Protein 7CC7 (pdb70)

GO terms:
  GO:0005741 mitochondrial outer membrane (C, IDA)
  GO:0005741 mitochondrial outer membrane (C, EXP)
  GO:0006874 intracellular calcium ion homeostasis (P, IMP)
  GO:0005515 protein binding (F, IPI)
  GO:0005739 mitochondrion (C, HTP)
  GO:0045171 intercellular bridge (C, IDA)
  GO:0005739 mitochondrion (C, IDA)
  GO:0097431 mitotic spindle pole (C, IDA)
  GO:0008017 microtubule binding (F, IDA)
  GO:0044232 organelle membrane contact site (C, IDA)
  GO:0005876 spindle microtubule (C, IDA)
  GO:0005634 nucleus (C, EXP)
  GO:0005737 cytoplasm (C, EXP)

Foldseek 3Di:
DVLLVQLVVLLPDDLVSLQVSLVSLVVCCVPCLQPLSSLLSNLSSLLSQLQVDDPVVSSLVSLVVSLVSLVSSVVNDPLDLSSLLSNLSSLVSNLCPLLSVLVSLVSNVVSLVSSCVNPVLQLSSLLSQLVSLVVLQPDDPVSQVVSVVNDVGDDRHLVSSLVSLVSSCVSPNLNDLLSLLSNLVSCVVVVNNVSSVVSLVVSVVHDDDGPVSVVCVVVSVVSVVVD

InterPro domains:
  IPR011990 Tetratricopeptide-like helical domain superfamily [G3DSA:1.25.40.10] (239-452)
  IPR011990 Tetratricopeptide-like helical domain superfamily [SSF48452] (306-440)

B-factor: mean 24.52, std 10.08, range [12.22, 73.13]

Solvent-accessible surface area: 11902 Å² total; per-residue (Å²): 92,102,25,9,110,88,2,24,107,34,42,170,34,103,87,118,7,49,90,82,4,16,88,35,2,56,104,38,83,175,103,66,19,90,99,48,43,0,2,24,35,0,0,19,6,22,4,12,10,4,61,36,8,139,98,116,75,70,45,125,48,34,0,78,54,0,32,101,18,1,82,35,0,30,136,82,30,75,126,18,12,42,0,4,7,22,18,0,21,0,0,24,29,43,22,165,97,47,94,179,105,12,86,13,19,108,22,15,64,97,26,0,56,64,3,30,76,57,55,76,110,32,21,63,1,13,17,8,22,0,59,24,6,20,103,11,32,100,37,54,188,115,47,65,124,36,0,62,90,65,48,104,96,41,91,17,62,23,72,67,0,4,87,10,3,49,99,4,19,142,73,89,107,24,52,17,10,1,5,22,0,20,1,0,30,0,28,95,65,65,62,93,63,82,75,0,106,146,29,29,117,28,0,88,110,35,100,62,127,55,71,45,6,113,71,10,50,163,42,0,93,106,4,80,130,72,32

CATH classification: 1.25.40.10

Secondary structure (DSSP, 8-state):
-HHHHHHHHHHTS-HHHHHHHHHHHHHTHHHHTT-HHHHHHHHHHHHHHHHH--SHHHHHHHHHHHHHHHHHHHHT-S--HHHHHHHHHHHHHHH--HHHHHHHHHHHHHHHHHHHHH-TT-HHHHHHHHHHHHHHHT--HHHHHHHHHH-------HHHHHHHHHHHHHHSTT--HHHHHHHHHHHHHTT-HHHHHHHHHHHHTSPP-SHHHHHTHHHHHHHHHH-

Organism: Homo sapiens (NCBI:txid9606)

Structure (mmCIF, N/CA/C/O backbone):
data_7CC7
#
_entry.id   7CC7
#
_cell.length_a   80.025
_cell.length_b   80.025
_cell.length_c   202.893
_cell.angle_alpha   90.000
_cell.angle_beta   90.000
_cell.angle_gamma   120.000
#
_symmetry.space_group_name_H-M   'P 61 2 2'
#
loop_
_entity.id
_entity.type
_entity.pdbx_description
1 polymer 'Regulator of microtubule dynamics protein 3'
2 non-polymer 'PARA-TOLUENE SULFONATE'
3 non-polymer GLYCEROL
4 water water
#
loop_
_atom_site.group_PDB
_atom_site.id
_atom_site.type_symbol
_atom_site.label_atom_id
_atom_site.label_alt_id
_atom_site.label_comp_id
_atom_site.label_asym_id
_atom_site.label_entity_id
_atom_site.label_seq_id
_atom_site.pdbx_PDB_ins_code
_atom_site.Cartn_x
_atom_site.Cartn_y
_atom_site.Cartn_z
_atom_site.occupancy
_atom_site.B_iso_or_equiv
_atom_site.auth_seq_id
_atom_site.auth_comp_id
_atom_site.auth_asym_id
_atom_site.auth_atom_id
_atom_site.pdbx_PDB_model_num
ATOM 1 N N . LEU A 1 4 ? 15.304 46.670 9.198 1.00 35.01 239 LEU A N 1
ATOM 2 C CA . LEU A 1 4 ? 14.328 46.627 10.360 1.00 30.73 239 LEU A CA 1
ATOM 3 C C . LEU A 1 4 ? 14.897 45.800 11.506 1.00 27.01 239 LEU A C 1
ATOM 4 O O . LEU A 1 4 ? 15.488 44.733 11.309 1.00 26.79 239 LEU A O 1
ATOM 9 N N . PRO A 1 5 ? 14.665 46.165 12.784 1.00 26.82 240 PRO A N 1
ATOM 10 C CA . PRO A 1 5 ? 15.066 45.335 13.910 1.00 26.96 240 PRO A CA 1
ATOM 11 C C . PRO A 1 5 ? 14.568 43.895 13.840 1.00 21.44 240 PRO A C 1
ATOM 12 O O . PRO A 1 5 ? 15.292 42.974 14.173 1.00 22.53 240 PRO A O 1
ATOM 16 N N . LEU A 1 6 ? 13.302 43.713 13.484 1.00 21.20 241 LEU A N 1
ATOM 17 C CA . LEU A 1 6 ? 12.734 42.365 13.302 1.00 18.09 241 LEU A CA 1
ATOM 18 C C . LEU A 1 6 ? 13.623 41.551 12.342 1.00 18.41 241 LEU A C 1
ATOM 19 O O . LEU A 1 6 ? 13.858 40.386 12.582 1.00 18.66 241 LEU A O 1
ATOM 24 N N . LEU A 1 7 ? 13.975 42.149 11.241 1.00 18.29 242 LEU A N 1
ATOM 25 C CA . LEU A 1 7 ? 14.675 41.373 10.204 1.00 19.00 242 LEU A CA 1
ATOM 26 C C . LEU A 1 7 ? 16.111 41.109 10.651 1.00 19.43 242 LEU A C 1
ATOM 27 O O . LEU A 1 7 ? 16.609 40.018 10.375 1.00 19.04 242 LEU A O 1
ATOM 32 N N . GLN A 1 8 ? 16.722 41.990 11.412 1.00 18.83 243 GLN A N 1
ATOM 33 C CA A GLN A 1 8 ? 18.046 41.733 12.027 0.50 21.46 243 GLN A CA 1
ATOM 34 C CA B GLN A 1 8 ? 18.058 41.696 11.991 0.50 21.53 243 GLN A CA 1
ATOM 35 C C . GLN A 1 8 ? 17.944 40.544 12.986 1.00 20.15 243 GLN A C 1
ATOM 36 O O . GLN A 1 8 ? 18.812 39.682 13.023 1.00 20.61 243 GLN A O 1
ATOM 47 N N . GLN A 1 9 ? 16.886 40.507 13.817 1.00 17.69 244 GLN A N 1
ATOM 48 C CA . GLN A 1 9 ? 16.708 39.427 14.781 1.00 18.61 244 GLN A CA 1
ATOM 49 C C . GLN A 1 9 ? 16.541 38.109 14.030 1.00 17.14 244 GLN A C 1
ATOM 50 O O . GLN A 1 9 ? 17.135 37.098 14.408 1.00 18.24 244 GLN A O 1
ATOM 56 N N . ALA A 1 10 ? 15.715 38.086 12.979 1.00 17.22 245 ALA A N 1
ATOM 57 C CA . ALA A 1 10 ? 15.524 36.901 12.118 1.00 17.52 245 ALA A CA 1
ATOM 58 C C . ALA A 1 10 ? 16.859 36.460 11.498 1.00 19.02 245 ALA A C 1
ATOM 59 O O . ALA A 1 10 ? 17.080 35.247 11.431 1.00 17.61 245 ALA A O 1
ATOM 61 N N . ASP A 1 11 ? 17.684 37.393 11.098 1.00 18.44 246 ASP A N 1
ATOM 62 C CA . ASP A 1 11 ? 19.009 37.055 10.485 1.00 18.94 246 ASP A CA 1
ATOM 63 C C . ASP A 1 11 ? 19.865 36.361 11.533 1.00 18.95 246 ASP A C 1
ATOM 64 O O . ASP A 1 11 ? 20.486 35.313 11.203 1.00 20.73 246 ASP A O 1
ATOM 69 N N . GLU A 1 12 ? 19.902 36.905 12.736 1.00 18.69 247 GLU A N 1
ATOM 70 C CA . GLU A 1 12 ? 20.683 36.332 13.847 1.00 19.80 247 GLU A CA 1
ATOM 71 C C . GLU A 1 12 ? 20.195 34.923 14.134 1.00 22.12 247 GLU A C 1
ATOM 72 O O . GLU A 1 12 ? 20.995 33.998 14.364 1.00 23.82 247 GLU A O 1
ATOM 78 N N . LEU A 1 13 ? 18.881 34.714 14.203 1.00 19.51 248 LEU A N 1
ATOM 79 C CA . LEU A 1 13 ? 18.343 33.402 14.529 1.00 19.68 248 LEU A CA 1
ATOM 80 C C . LEU A 1 13 ? 18.614 32.409 13.396 1.00 20.02 248 LEU A C 1
ATOM 81 O O . LEU A 1 13 ? 18.828 31.198 13.665 1.00 22.37 248 LEU A O 1
ATOM 86 N N . HIS A 1 14 ? 18.546 32.841 12.131 1.00 19.24 249 HIS A N 1
ATOM 87 C CA . HIS A 1 14 ? 18.873 31.936 11.009 1.00 20.67 249 HIS A CA 1
ATOM 88 C C . HIS A 1 14 ? 20.324 31.430 11.085 1.00 21.18 249 HIS A C 1
ATOM 89 O O . HIS A 1 14 ? 20.508 30.265 10.768 1.00 22.51 249 HIS A O 1
ATOM 96 N N . ARG A 1 15 ? 21.201 32.251 11.617 1.00 22.01 250 ARG A N 1
ATOM 97 C CA . ARG A 1 15 ? 22.649 31.916 11.752 1.00 24.16 250 ARG A CA 1
ATOM 98 C C . ARG A 1 15 ? 22.905 31.140 13.030 1.00 28.39 250 ARG A C 1
ATOM 99 O O . ARG A 1 15 ? 24.064 30.724 13.197 1.00 37.21 250 ARG A O 1
ATOM 107 N N . GLY A 1 16 ? 21.900 30.859 13.848 1.00 28.24 251 GLY A N 1
ATOM 108 C CA . GLY A 1 16 ? 22.068 30.164 15.141 1.00 29.96 251 GLY A CA 1
ATOM 109 C C . GLY A 1 16 ? 22.040 28.650 14.997 1.00 28.18 251 GLY A C 1
ATOM 110 O O . GLY A 1 16 ? 22.075 28.114 13.872 1.00 26.99 251 GLY A O 1
ATOM 111 N N . ASP A 1 17 ? 21.822 27.977 16.123 1.00 26.85 252 ASP A N 1
ATOM 112 C CA . ASP A 1 17 ? 21.578 26.530 16.204 1.00 27.27 252 ASP A CA 1
ATOM 113 C C . ASP A 1 17 ? 20.150 26.186 15.823 1.00 29.91 252 ASP A C 1
ATOM 114 O O . ASP A 1 17 ? 19.385 27.121 15.445 1.00 24.24 252 ASP A O 1
ATOM 119 N N . GLU A 1 18 ? 19.791 24.915 15.886 1.00 26.73 253 GLU A N 1
ATOM 120 C CA . GLU A 1 18 ? 18.471 24.397 15.520 1.00 25.35 253 GLU A CA 1
ATOM 121 C C . GLU A 1 18 ? 17.409 25.180 16.305 1.00 26.79 253 GLU A C 1
ATOM 122 O O . GLU A 1 18 ? 16.414 25.584 15.720 1.00 22.61 253 GLU A O 1
ATOM 128 N N . GLN A 1 19 ? 17.582 25.324 17.605 1.00 25.73 254 GLN A N 1
ATOM 129 C CA . GLN A 1 19 ? 16.561 26.029 18.438 1.00 25.19 254 GLN A CA 1
ATOM 130 C C . GLN A 1 19 ? 16.395 27.461 17.899 1.00 23.65 254 GLN A C 1
ATOM 131 O O . GLN 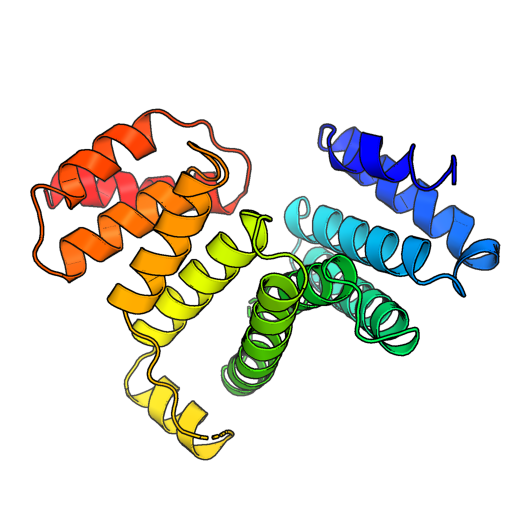A 1 19 ? 15.199 27.918 17.746 1.00 23.01 254 GLN A O 1
ATOM 137 N N . GLY A 1 20 ? 17.490 28.149 17.610 1.00 22.79 255 GLY A N 1
ATOM 138 C CA . GLY A 1 20 ? 17.451 29.509 17.081 1.00 21.96 255 GLY A CA 1
ATOM 139 C C . GLY A 1 20 ? 16.707 29.540 15.754 1.00 21.14 255 GLY A C 1
ATOM 140 O O . GLY A 1 20 ? 15.854 30.435 15.533 1.00 19.43 255 GLY A O 1
ATOM 141 N N . LYS A 1 21 ? 16.987 28.623 14.835 1.00 21.24 256 LYS A N 1
ATOM 142 C CA . LYS A 1 21 ? 16.312 28.616 13.522 1.00 19.27 256 LYS A CA 1
ATOM 143 C C . LYS A 1 21 ? 14.807 28.411 13.710 1.00 18.88 256 LYS A C 1
ATOM 144 O O . LYS A 1 21 ? 14.008 29.071 13.000 1.00 17.47 256 LYS A O 1
ATOM 150 N N . ARG A 1 22 ? 14.357 27.565 14.635 1.00 19.19 257 ARG A N 1
ATOM 151 C CA . ARG A 1 22 ? 12.929 27.319 14.895 1.00 19.92 257 ARG A CA 1
ATOM 152 C C . ARG A 1 22 ? 12.319 28.617 15.459 1.00 17.38 257 ARG A C 1
ATOM 153 O O . ARG A 1 22 ? 11.188 28.929 15.047 1.00 18.18 257 ARG A O 1
ATOM 161 N N . GLU A 1 23 ? 13.039 29.282 16.330 1.00 18.50 258 GLU A N 1
ATOM 162 C CA . GLU A 1 23 ? 12.535 30.559 16.926 1.00 17.98 258 GLU A CA 1
ATOM 163 C C . GLU A 1 23 ? 12.400 31.578 15.805 1.00 17.63 258 GLU A C 1
ATOM 164 O O . GLU A 1 23 ? 11.428 32.377 15.797 1.00 17.03 258 GLU A O 1
ATOM 170 N N . GLY A 1 24 ? 13.383 31.669 14.907 1.00 17.12 259 GLY A N 1
ATOM 171 C CA . GLY A 1 24 ? 13.317 32.671 13.839 1.00 15.83 259 GLY A CA 1
ATOM 172 C C . GLY A 1 24 ? 12.138 32.420 12.978 1.00 14.79 259 GLY A C 1
ATOM 173 O O . GLY A 1 24 ? 11.435 33.385 12.509 1.00 14.45 259 GLY A O 1
ATOM 174 N N . PHE A 1 25 ? 11.794 31.187 12.637 1.00 15.17 260 PHE A N 1
ATOM 175 C CA . PHE A 1 25 ? 10.602 30.828 11.880 1.00 14.25 260 PHE A CA 1
ATOM 176 C C . PHE A 1 25 ? 9.336 31.367 12.586 1.00 14.46 260 PHE A C 1
ATOM 177 O O . PHE A 1 25 ? 8.522 32.0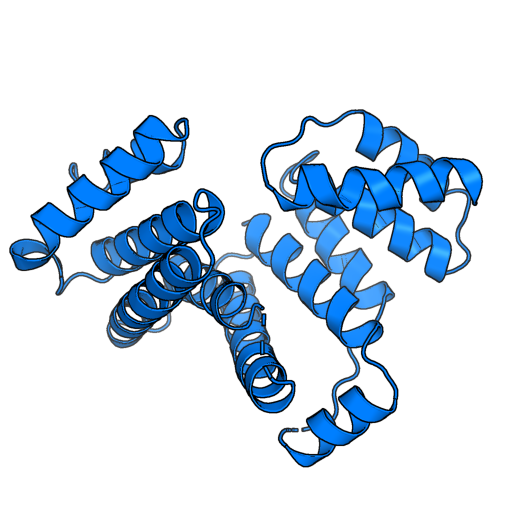09 11.922 1.00 15.11 260 PHE A O 1
ATOM 185 N N . GLN A 1 26 ? 9.191 31.023 13.854 1.00 16.30 261 GLN A N 1
ATOM 186 C CA . GLN A 1 26 ? 7.958 31.430 14.535 1.00 16.18 261 GLN A CA 1
ATOM 187 C C . GLN A 1 26 ? 7.900 32.949 14.703 1.00 14.42 261 GLN A C 1
ATOM 188 O O . GLN A 1 26 ? 6.805 33.496 14.527 1.00 14.26 261 GLN A O 1
ATOM 194 N N . LEU A 1 27 ? 9.031 33.561 14.969 1.00 14.28 262 LEU A N 1
ATOM 195 C CA . LEU A 1 27 ? 9.117 35.060 15.045 1.00 14.28 262 LEU A CA 1
ATOM 196 C C . LEU A 1 27 ? 8.575 35.662 13.786 1.00 15.63 262 LEU A C 1
ATOM 197 O O . LEU A 1 27 ? 7.726 36.581 13.798 1.00 14.08 262 LEU A O 1
ATOM 202 N N . LEU A 1 28 ? 8.996 35.167 12.624 1.00 14.25 263 LEU A N 1
ATOM 203 C CA . LEU A 1 28 ? 8.532 35.771 11.366 1.00 14.02 263 LEU A CA 1
ATOM 204 C C . LEU A 1 28 ? 7.085 35.419 11.133 1.00 15.56 263 LEU A C 1
ATOM 205 O O . LEU A 1 28 ? 6.322 36.277 10.694 1.00 14.71 263 LEU A O 1
ATOM 210 N N . LEU A 1 29 ? 6.652 34.157 11.355 1.00 14.88 264 LEU A N 1
ATOM 211 C CA . LEU A 1 29 ? 5.212 33.831 11.183 1.00 15.08 264 LEU A CA 1
ATOM 212 C C . LEU A 1 29 ? 4.345 34.773 12.035 1.00 14.19 264 LEU A C 1
ATOM 213 O O . LEU A 1 29 ? 3.294 35.192 11.580 1.00 15.85 264 LEU A O 1
ATOM 218 N N . ASN A 1 30 ? 4.802 35.036 13.233 1.00 13.89 265 ASN A N 1
ATOM 219 C CA . ASN A 1 30 ? 4.030 35.879 14.170 1.00 14.40 265 ASN A CA 1
ATOM 220 C C . ASN A 1 30 ? 3.873 37.275 13.635 1.00 14.28 265 ASN A C 1
ATOM 221 O O . ASN A 1 30 ? 3.028 38.029 14.144 1.00 15.66 265 ASN A O 1
ATOM 226 N N . ASN A 1 31 ? 4.763 37.714 12.758 1.00 13.65 266 ASN A N 1
ATOM 227 C CA . ASN A 1 31 ? 4.768 39.069 12.195 1.00 14.04 266 ASN A CA 1
ATOM 228 C C . ASN A 1 31 ? 4.242 39.138 10.769 1.00 13.72 266 ASN A C 1
ATOM 229 O O . ASN A 1 31 ? 4.268 40.255 10.189 1.00 14.37 266 ASN A O 1
ATOM 234 N N . LYS A 1 32 ? 3.748 38.069 10.201 1.00 13.69 267 LYS A N 1
ATOM 235 C CA . LYS A 1 32 ? 3.278 38.080 8.808 1.00 15.59 267 LYS A CA 1
ATOM 236 C C . LYS A 1 32 ? 2.119 39.058 8.573 1.00 14.54 267 LYS A C 1
ATOM 237 O O . LYS A 1 32 ? 2.064 39.734 7.575 1.00 15.22 267 LYS A O 1
ATOM 243 N N . LEU A 1 33 ? 1.209 39.156 9.533 1.00 14.80 268 LEU A N 1
ATOM 244 C CA . LEU A 1 33 ? 0.010 40.013 9.347 1.00 14.25 268 LEU A CA 1
ATOM 245 C C . LEU A 1 33 ? 0.499 41.431 9.069 1.00 13.44 268 LEU A C 1
ATOM 246 O O . LEU A 1 33 ? -0.076 42.138 8.212 1.00 14.66 268 LEU A O 1
ATOM 251 N N . VAL A 1 34 ? 1.463 41.932 9.838 1.00 13.60 269 VAL A N 1
ATOM 252 C CA . VAL A 1 34 ? 1.900 43.336 9.730 1.00 13.72 269 VAL A CA 1
ATOM 253 C C . VAL A 1 34 ? 2.886 43.567 8.589 1.00 14.42 269 VAL A C 1
ATOM 254 O O . VAL A 1 34 ? 2.839 44.587 7.891 1.00 15.28 269 VAL A O 1
ATOM 258 N N . TYR A 1 35 ? 3.812 42.607 8.369 1.00 14.65 270 TYR A N 1
ATOM 259 C CA . TYR A 1 35 ? 4.967 42.840 7.468 1.00 14.76 270 TYR A CA 1
ATOM 260 C C . TYR A 1 35 ? 4.880 42.042 6.173 1.00 12.91 270 TYR A C 1
ATOM 261 O O . TYR A 1 35 ? 5.789 42.206 5.335 1.00 14.42 270 TYR A O 1
ATOM 270 N N . GLY A 1 36 ? 3.829 41.292 5.912 1.00 14.22 271 GLY A N 1
ATOM 271 C CA . GLY A 1 36 ? 3.751 40.404 4.744 1.00 14.93 271 GLY A CA 1
ATOM 272 C C . GLY A 1 36 ? 3.719 41.124 3.406 1.00 16.05 271 GLY A C 1
ATOM 273 O O . GLY A 1 36 ? 3.828 40.412 2.360 1.00 17.68 271 GLY A O 1
ATOM 274 N N . SER A 1 37 ? 3.532 42.429 3.341 1.00 14.92 272 SER A N 1
ATOM 275 C CA . SER A 1 37 ? 3.601 43.179 2.074 1.00 16.27 272 SER A CA 1
ATOM 276 C C . SER A 1 37 ? 5.040 43.533 1.696 1.00 16.94 272 SER A C 1
ATOM 277 O O . SER A 1 37 ? 5.223 44.101 0.588 1.00 18.54 272 SER A O 1
ATOM 280 N N . ARG A 1 38 ? 6.035 43.293 2.549 1.00 15.72 273 ARG A N 1
ATOM 281 C CA . ARG A 1 38 ? 7.405 43.727 2.328 1.00 15.37 273 ARG A CA 1
ATOM 282 C C . ARG A 1 38 ? 8.239 42.592 1.754 1.00 15.38 273 ARG A C 1
ATOM 283 O O . ARG A 1 38 ? 8.302 41.492 2.374 1.00 16.03 273 ARG A O 1
ATOM 291 N N . GLN A 1 39 ? 8.890 42.853 0.645 1.00 17.24 274 GLN A N 1
ATOM 292 C CA . GLN A 1 39 ? 9.788 41.822 0.078 1.00 16.38 274 GLN A CA 1
ATOM 293 C C . GLN A 1 39 ? 10.875 41.420 1.071 1.00 16.07 274 GLN A C 1
ATOM 294 O O . GLN A 1 39 ? 11.222 40.203 1.104 1.00 17.22 274 GLN A O 1
ATOM 300 N N . ASP A 1 40 ? 11.455 42.335 1.842 1.00 15.58 275 ASP A N 1
ATOM 301 C CA . ASP A 1 40 ? 12.607 42.035 2.720 1.00 16.43 275 ASP A CA 1
ATOM 302 C C . ASP A 1 40 ? 12.156 41.101 3.858 1.00 17.03 275 ASP A C 1
ATOM 303 O O . ASP A 1 40 ? 12.972 40.357 4.395 1.00 16.54 275 ASP A O 1
ATOM 308 N N . PHE A 1 41 ? 10.880 41.170 4.246 1.00 14.82 276 PHE A N 1
ATOM 309 C CA . PHE A 1 41 ? 10.290 40.222 5.213 1.00 14.62 276 PHE A CA 1
ATOM 310 C C . PHE A 1 41 ? 10.007 38.918 4.481 1.00 13.84 276 PHE A C 1
ATOM 311 O O . PHE A 1 41 ? 10.315 37.847 5.072 1.00 14.96 276 PHE A O 1
ATOM 319 N N . LEU A 1 42 ? 9.376 38.916 3.333 1.00 14.23 277 LEU A N 1
ATOM 320 C CA . LEU A 1 42 ? 8.904 37.683 2.674 1.00 14.08 277 LEU A CA 1
ATOM 321 C C . LEU A 1 42 ? 10.057 36.722 2.382 1.00 14.68 277 LEU A C 1
ATOM 322 O O . LEU A 1 42 ? 9.901 35.522 2.591 1.00 14.70 277 LEU A O 1
ATOM 327 N N . TRP A 1 43 ? 11.154 37.226 1.833 1.00 15.21 278 TRP A N 1
ATOM 328 C CA . TRP A 1 43 ? 12.214 36.239 1.515 1.00 15.22 278 TRP A CA 1
ATOM 329 C C . TRP A 1 43 ? 12.779 35.656 2.781 1.00 14.49 278 TRP A C 1
ATOM 330 O O . TRP A 1 43 ? 13.249 34.503 2.752 1.00 15.36 278 TRP A O 1
ATOM 341 N N . ARG A 1 44 ? 12.827 36.418 3.882 1.00 14.20 279 ARG A N 1
ATOM 342 C CA . ARG A 1 44 ? 13.335 35.899 5.159 1.00 14.19 279 ARG A CA 1
ATOM 343 C C . ARG A 1 44 ? 12.350 34.861 5.731 1.00 14.78 279 ARG A C 1
ATOM 344 O O . ARG A 1 44 ? 12.774 33.866 6.314 1.00 14.30 279 ARG A O 1
ATOM 352 N N . LEU A 1 45 ? 11.058 35.044 5.530 1.00 14.17 280 LEU A N 1
ATOM 353 C CA . LEU A 1 45 ? 10.091 34.032 5.974 1.00 15.32 280 LEU A CA 1
ATOM 354 C C . LEU A 1 45 ? 10.306 32.768 5.137 1.00 15.17 280 LEU A C 1
ATOM 355 O O . LEU A 1 45 ? 10.323 31.668 5.677 1.00 15.02 280 LEU A O 1
ATOM 360 N N . ALA A 1 46 ? 10.501 32.922 3.824 1.00 14.73 281 ALA A N 1
ATOM 361 C CA . ALA A 1 46 ? 10.784 31.785 2.910 1.00 14.62 281 ALA A CA 1
ATOM 362 C C . ALA A 1 46 ? 12.024 31.068 3.412 1.00 16.07 281 ALA A C 1
ATOM 363 O O . ALA A 1 46 ? 12.021 29.812 3.509 1.00 15.57 281 ALA A O 1
ATOM 365 N N . ARG A 1 47 ? 13.080 31.814 3.695 1.00 14.62 282 ARG A N 1
ATOM 366 C CA . ARG A 1 47 ? 14.343 31.248 4.192 1.00 14.86 282 ARG A CA 1
ATOM 367 C C . ARG A 1 47 ? 14.068 30.434 5.438 1.00 15.82 282 ARG A C 1
ATOM 368 O O . ARG A 1 47 ? 14.662 29.325 5.664 1.00 16.72 282 ARG A O 1
ATOM 376 N N . ALA A 1 48 ? 13.222 30.945 6.364 1.00 14.88 283 ALA A N 1
ATOM 377 C CA . ALA A 1 48 ? 12.973 30.234 7.624 1.00 15.22 283 ALA A CA 1
ATOM 378 C C . ALA A 1 48 ? 12.174 28.979 7.339 1.00 14.98 283 ALA A C 1
ATOM 379 O O . ALA A 1 48 ? 12.438 27.977 8.032 1.00 15.72 283 ALA A O 1
ATOM 381 N N . TYR A 1 49 ? 11.211 28.956 6.435 1.00 15.18 284 TYR A N 1
ATOM 382 C CA . TYR A 1 49 ? 10.562 2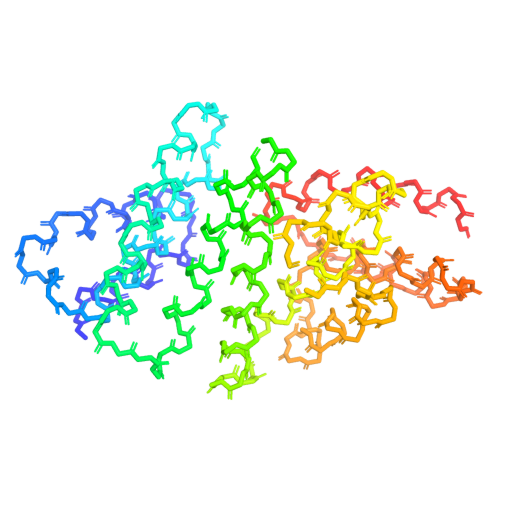7.727 5.985 1.00 15.32 284 TYR A CA 1
ATOM 383 C C . TYR A 1 49 ? 11.653 26.754 5.499 1.00 16.61 284 TYR A C 1
ATOM 384 O O . TYR A 1 49 ? 11.547 25.541 5.746 1.00 16.80 284 TYR A O 1
ATOM 393 N N . SER A 1 50 ? 12.638 27.238 4.761 1.00 16.12 285 SER A N 1
ATOM 394 C CA . SER A 1 50 ? 13.693 26.354 4.201 1.00 15.77 285 SER A CA 1
ATOM 395 C C . SER A 1 50 ? 14.498 25.776 5.349 1.00 16.42 285 SER A C 1
ATOM 396 O O . SER A 1 50 ? 14.793 24.561 5.331 1.00 17.66 285 SER A O 1
ATOM 399 N N . ASP A 1 51 ? 14.819 26.556 6.366 1.00 16.03 286 ASP A N 1
ATOM 400 C CA . ASP A 1 51 ? 15.481 26.079 7.580 1.00 16.59 286 ASP A CA 1
ATOM 401 C C . ASP A 1 51 ? 14.644 24.960 8.157 1.00 17.72 286 ASP A C 1
ATOM 402 O O . ASP A 1 51 ? 15.210 23.914 8.597 1.00 17.85 286 ASP A O 1
ATOM 407 N N . MET A 1 52 ? 13.341 25.184 8.354 1.00 16.83 287 MET A N 1
ATOM 408 C CA . MET A 1 52 ? 12.455 24.151 8.977 1.00 17.23 287 MET A CA 1
ATOM 409 C C . MET A 1 52 ? 12.437 22.884 8.140 1.00 19.14 287 MET A C 1
ATOM 410 O O . MET A 1 52 ? 12.446 21.787 8.709 1.00 20.65 287 MET A O 1
ATOM 415 N N . CYS A 1 53 ? 12.404 22.982 6.841 1.00 17.66 288 CYS A N 1
ATOM 416 C CA . CYS A 1 53 ? 12.404 21.812 5.920 1.00 18.71 288 CYS A CA 1
ATOM 417 C C . CYS A 1 53 ? 13.691 21.036 6.164 1.00 20.65 288 CYS A C 1
ATOM 418 O O . CYS A 1 53 ? 13.558 19.782 6.467 1.00 22.84 288 CYS A O 1
ATOM 421 N N . GLU A 1 54 ? 14.828 21.710 6.236 1.00 18.60 289 GLU A N 1
ATOM 422 C CA . GLU A 1 54 ? 16.141 21.032 6.412 1.00 20.42 289 GLU A CA 1
ATOM 423 C C . GLU A 1 54 ? 16.198 20.325 7.768 1.00 22.85 289 GLU A C 1
ATOM 424 O O . GLU A 1 54 ? 16.650 19.148 7.833 1.00 23.93 289 GLU A O 1
ATOM 430 N N . LEU A 1 55 ? 15.712 20.943 8.839 1.00 20.38 290 LEU A N 1
ATOM 431 C CA . LEU A 1 55 ? 15.836 20.397 10.221 1.00 22.09 290 LEU A CA 1
ATOM 432 C C . LEU A 1 55 ? 14.864 19.259 10.464 1.00 21.95 290 LEU A C 1
ATOM 433 O O . LEU A 1 55 ? 15.096 18.520 11.485 1.00 28.09 290 LEU A O 1
ATOM 438 N N . THR A 1 56 ? 13.828 19.126 9.681 1.00 20.54 291 THR A N 1
ATOM 439 C CA . THR A 1 56 ? 12.707 18.205 9.910 1.00 22.67 291 THR A CA 1
ATOM 440 C C . THR A 1 56 ? 13.011 16.838 9.288 1.00 26.28 291 THR A C 1
ATOM 441 O O . THR A 1 56 ? 13.493 16.805 8.155 1.00 28.85 291 THR A O 1
ATOM 445 N N . GLU A 1 57 ? 12.631 15.758 9.988 1.00 29.89 292 GLU A N 1
ATOM 446 C CA . GLU A 1 57 ? 12.850 14.368 9.485 1.00 33.35 292 GLU A CA 1
ATOM 447 C C . GLU A 1 57 ? 11.557 13.833 8.901 1.00 30.33 292 GLU A C 1
ATOM 448 O O . GLU A 1 57 ? 11.582 13.188 7.876 1.00 32.48 292 GLU A O 1
ATOM 454 N N . GLU A 1 58 ? 10.446 14.065 9.594 1.00 31.40 293 GLU A N 1
ATOM 455 C CA . GLU A 1 58 ? 9.162 13.472 9.182 1.00 32.54 293 GLU A CA 1
ATOM 456 C C . GLU A 1 58 ? 8.808 14.005 7.795 1.00 34.62 293 GLU A C 1
ATOM 457 O O . GLU A 1 58 ? 8.788 15.245 7.573 1.00 29.60 293 GLU A O 1
ATOM 463 N N . VAL A 1 59 ? 8.570 13.103 6.853 1.00 33.31 294 VAL A N 1
ATOM 464 C CA . VAL A 1 59 ? 8.520 13.431 5.409 1.00 34.21 294 VAL A CA 1
ATOM 465 C C . VAL A 1 59 ? 7.356 14.373 5.107 1.00 30.42 294 VAL A C 1
ATOM 466 O O . VAL A 1 59 ? 7.589 15.308 4.316 1.00 29.03 294 VAL A O 1
ATOM 470 N N . SER A 1 60 ? 6.135 14.158 5.615 1.00 28.20 295 SER A N 1
ATOM 471 C CA . SER A 1 60 ? 4.975 15.007 5.232 1.00 27.92 295 SER A CA 1
ATOM 472 C C . SER A 1 60 ? 5.211 16.433 5.803 1.00 23.87 295 SER A C 1
ATOM 473 O O . SER A 1 60 ? 4.867 17.372 5.106 1.00 24.86 295 SER A O 1
ATOM 476 N N . GLU A 1 61 ? 5.795 16.507 6.981 1.00 26.93 296 GLU A N 1
ATOM 477 C CA . GLU A 1 61 ? 6.082 17.804 7.647 1.00 23.34 296 GLU A CA 1
ATOM 478 C C . GLU A 1 61 ? 7.170 18.523 6.828 1.00 24.16 296 GLU A C 1
ATOM 479 O O . GLU A 1 61 ? 7.030 19.732 6.528 1.00 22.38 296 GLU A O 1
ATOM 485 N N . LYS A 1 62 ? 8.220 17.821 6.424 1.00 24.40 297 LYS A N 1
ATOM 486 C CA . LYS A 1 62 ? 9.309 18.454 5.625 1.00 23.17 297 LYS A CA 1
ATOM 487 C C . LYS A 1 62 ? 8.738 18.997 4.335 1.00 22.77 297 LYS A C 1
ATOM 488 O O . LYS A 1 62 ? 9.086 20.143 3.922 1.00 22.99 297 LYS A O 1
ATOM 494 N N . LYS A 1 63 ? 7.893 18.244 3.638 1.00 21.63 298 LYS A N 1
ATOM 495 C CA . LYS A 1 63 ? 7.263 18.650 2.392 1.00 23.33 298 LYS A CA 1
ATOM 496 C C . LYS A 1 63 ? 6.425 19.916 2.610 1.00 21.95 298 LYS A C 1
ATOM 497 O O . LYS A 1 63 ? 6.394 20.823 1.757 1.00 22.72 298 LYS A O 1
ATOM 503 N N . SER A 1 64 ? 5.682 19.959 3.717 1.00 21.58 299 SER A N 1
ATOM 504 C CA . SER A 1 64 ? 4.787 21.103 4.042 1.00 22.97 299 SER A CA 1
ATOM 505 C C . SER A 1 64 ? 5.613 22.403 4.153 1.00 17.35 299 SER A C 1
ATOM 506 O O . SER A 1 64 ? 5.189 23.425 3.565 1.00 18.74 299 SER A O 1
ATOM 509 N N . TYR A 1 65 ? 6.707 22.331 4.845 1.00 19.00 300 TYR A N 1
ATOM 510 C CA . TYR A 1 65 ? 7.611 23.503 4.990 1.00 18.24 300 TYR A CA 1
ATOM 511 C C . TYR A 1 65 ? 8.077 23.957 3.610 1.00 19.64 300 TYR A C 1
ATOM 512 O O . TYR A 1 65 ? 8.111 25.161 3.307 1.00 19.24 300 TYR A O 1
ATOM 521 N N . ALA A 1 66 ? 8.458 23.001 2.744 1.00 19.93 301 ALA A N 1
ATOM 522 C CA . ALA A 1 66 ? 8.997 23.412 1.449 1.00 19.30 301 ALA A CA 1
ATOM 523 C C . ALA A 1 66 ? 7.870 23.994 0.620 1.00 19.46 301 ALA A C 1
ATOM 524 O O . ALA A 1 66 ? 8.082 24.995 -0.088 1.00 20.12 301 ALA A O 1
ATOM 526 N N . LEU A 1 67 ? 6.678 23.406 0.626 1.00 20.70 302 LEU A N 1
ATOM 527 C CA . LEU A 1 67 ? 5.539 23.912 -0.170 1.00 21.52 302 LEU A CA 1
ATOM 528 C C . LEU A 1 67 ? 5.144 25.330 0.310 1.00 19.98 302 LEU A C 1
ATOM 529 O O . LEU A 1 67 ? 5.020 26.266 -0.490 1.00 21.33 302 LEU A O 1
ATOM 534 N N . ASP A 1 68 ? 4.992 25.492 1.610 1.00 20.52 303 ASP A N 1
ATOM 535 C CA . ASP A 1 68 ? 4.522 26.807 2.132 1.00 20.81 303 ASP A CA 1
ATOM 536 C C . ASP A 1 68 ? 5.637 27.848 1.978 1.00 19.29 303 ASP A C 1
ATOM 537 O O . ASP A 1 68 ? 5.343 28.997 1.661 1.00 19.74 303 ASP A O 1
ATOM 542 N N . GLY A 1 6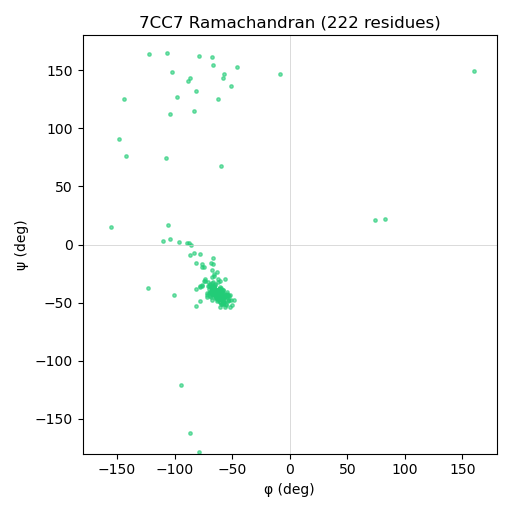9 ? 6.899 27.444 2.148 1.00 18.74 304 GLY A N 1
ATOM 543 C CA . GLY A 1 69 ? 8.023 28.347 1.946 1.00 17.98 304 GLY A CA 1
ATOM 544 C C . GLY A 1 69 ? 8.087 28.835 0.520 1.00 17.60 304 GLY A C 1
ATOM 545 O O . GLY A 1 69 ? 8.306 29.997 0.229 1.00 17.89 304 GLY A O 1
ATOM 546 N N . LYS A 1 70 ? 7.891 27.890 -0.428 1.00 19.84 305 LYS A N 1
ATOM 547 C CA . LYS A 1 70 ? 7.958 28.250 -1.862 1.00 21.19 305 LYS A CA 1
ATOM 548 C C . LYS A 1 70 ? 6.898 29.303 -2.178 1.00 19.32 305 LYS A C 1
ATOM 549 O O . LYS A 1 70 ? 7.150 30.273 -2.935 1.00 20.24 305 LYS A O 1
ATOM 555 N N . GLU A 1 71 ? 5.710 29.201 -1.567 1.00 20.81 306 GLU A N 1
ATOM 556 C CA . GLU A 1 71 ? 4.640 30.205 -1.822 1.00 21.69 306 GLU A CA 1
ATOM 557 C C . GLU A 1 71 ? 5.040 31.583 -1.270 1.00 19.68 306 GLU A C 1
ATOM 558 O O . GLU A 1 71 ? 4.819 32.553 -1.920 1.00 20.89 306 GLU A O 1
ATOM 564 N N . GLU A 1 72 ? 5.729 31.623 -0.147 1.00 18.24 307 GLU A N 1
ATOM 565 C CA . GLU A 1 72 ? 6.206 32.912 0.387 1.00 17.84 307 GLU A CA 1
ATOM 566 C C . GLU A 1 72 ? 7.298 33.489 -0.514 1.00 17.32 307 GLU A C 1
ATOM 567 O O . GLU A 1 72 ? 7.363 34.698 -0.742 1.00 18.20 307 GLU A O 1
ATOM 573 N N . ALA A 1 73 ? 8.207 32.616 -0.999 1.00 17.98 308 ALA A N 1
ATOM 574 C CA . ALA A 1 73 ? 9.258 33.074 -1.912 1.00 17.61 308 ALA A CA 1
ATOM 575 C C . ALA A 1 73 ? 8.635 33.616 -3.212 1.00 17.24 308 ALA A C 1
ATOM 576 O O . ALA A 1 73 ? 9.138 34.599 -3.751 1.00 18.00 308 ALA A O 1
ATOM 578 N N . GLU A 1 74 ? 7.599 32.992 -3.714 1.00 17.76 309 GLU A N 1
ATOM 579 C CA . GLU A 1 74 ? 6.863 33.469 -4.915 1.00 19.56 309 GLU A CA 1
ATOM 580 C C . GLU A 1 74 ? 6.266 34.852 -4.626 1.00 19.79 309 GLU A C 1
ATOM 581 O O . GLU A 1 74 ? 6.363 35.766 -5.446 1.00 20.38 309 GLU A O 1
ATOM 587 N N . ALA A 1 75 ? 5.719 35.047 -3.413 1.00 20.25 310 ALA A N 1
ATOM 588 C CA . ALA A 1 75 ? 5.173 36.373 -3.027 1.00 19.46 310 ALA A CA 1
ATOM 589 C C . ALA A 1 75 ? 6.277 37.408 -2.942 1.00 19.70 310 ALA A C 1
ATOM 590 O O . ALA A 1 75 ? 6.110 38.579 -3.380 1.00 19.75 310 ALA A O 1
ATOM 592 N N . ALA A 1 76 ? 7.468 37.038 -2.474 1.00 17.63 311 ALA A N 1
ATOM 593 C CA . ALA A 1 76 ? 8.614 37.947 -2.442 1.00 17.73 311 ALA A CA 1
ATOM 594 C C . ALA A 1 76 ? 8.964 38.357 -3.887 1.00 19.16 311 ALA A C 1
ATOM 595 O O . ALA A 1 76 ? 9.251 39.537 -4.136 1.00 19.63 311 ALA A O 1
ATOM 597 N N . LEU A 1 77 ? 9.038 37.379 -4.770 1.00 18.22 312 LEU A N 1
ATOM 598 C CA . LEU A 1 77 ? 9.425 37.679 -6.183 1.00 19.14 312 LEU A CA 1
ATOM 599 C C . LEU A 1 77 ? 8.362 38.548 -6.866 1.00 21.96 312 LEU A C 1
ATOM 600 O O . LEU A 1 77 ? 8.743 39.311 -7.768 1.00 24.26 312 LEU A O 1
ATOM 605 N N . GLU A 1 78 ? 7.099 38.475 -6.434 1.00 21.22 313 GLU A N 1
ATOM 606 C CA . GLU A 1 78 ? 6.036 39.338 -7.058 1.00 23.14 313 GLU A CA 1
ATOM 607 C C . GLU A 1 78 ? 6.328 40.816 -6.757 1.00 24.71 313 GLU A C 1
ATOM 608 O O . GLU A 1 78 ? 5.891 41.712 -7.540 1.00 25.97 313 GLU A O 1
ATOM 614 N N . LYS A 1 79 ? 7.045 41.142 -5.682 1.00 21.92 314 LYS A N 1
ATOM 615 C CA . LYS A 1 79 ? 7.397 42.525 -5.289 1.00 22.24 314 LYS A CA 1
ATOM 616 C C . LYS A 1 79 ? 8.488 43.124 -6.177 1.00 24.58 314 LYS A C 1
ATOM 617 O O . LYS A 1 79 ? 8.678 44.344 -6.156 1.00 26.12 314 LYS A O 1
ATOM 623 N N . GLY A 1 80 ? 9.249 42.306 -6.890 1.00 23.66 315 GLY A N 1
ATOM 624 C CA . GLY A 1 80 ? 10.336 42.864 -7.686 1.00 24.95 315 GLY A CA 1
ATOM 625 C C . GLY A 1 80 ? 11.343 41.788 -8.017 1.00 25.34 315 GLY A C 1
ATOM 626 O O . GLY A 1 80 ? 11.472 40.821 -7.267 1.00 24.85 315 GLY A O 1
ATOM 627 N N . ASP A 1 81 ? 11.975 41.937 -9.167 1.00 23.43 316 ASP A N 1
ATOM 628 C CA . ASP A 1 81 ? 12.844 40.890 -9.729 1.00 23.09 316 ASP A CA 1
ATOM 629 C C . ASP A 1 81 ? 14.303 41.139 -9.393 1.00 21.45 316 ASP A C 1
ATOM 630 O O . ASP A 1 81 ? 15.091 40.309 -9.903 1.00 23.59 316 ASP A O 1
ATOM 635 N N . GLU A 1 82 ? 14.721 42.161 -8.649 1.00 22.73 317 GLU A N 1
ATOM 636 C CA . GLU A 1 82 ? 16.127 42.596 -8.528 1.00 25.79 317 GLU A CA 1
ATOM 637 C C . GLU A 1 82 ? 16.720 42.207 -7.183 1.00 22.07 317 GLU A C 1
ATOM 638 O O . GLU A 1 82 ? 17.816 42.670 -6.815 1.00 24.59 317 GLU A O 1
ATOM 644 N N . SER A 1 83 ? 16.077 41.269 -6.451 1.00 20.36 318 SER A N 1
ATOM 645 C CA . SER A 1 83 ? 16.612 40.807 -5.159 1.00 19.42 318 SER A CA 1
ATOM 646 C C . SER A 1 83 ? 17.271 39.407 -5.301 1.00 17.38 318 SER A C 1
ATOM 647 O O . SER A 1 83 ? 16.589 38.428 -5.563 1.00 18.67 318 SER A O 1
ATOM 650 N N . ALA A 1 84 ? 18.577 39.373 -5.134 1.00 18.58 319 ALA A N 1
ATOM 651 C CA . ALA A 1 84 ? 19.305 38.093 -5.191 1.00 17.97 319 ALA A CA 1
ATOM 652 C C . ALA A 1 84 ? 18.749 37.137 -4.125 1.00 18.41 319 ALA A C 1
ATOM 653 O O . ALA A 1 84 ? 18.596 35.965 -4.439 1.00 18.34 319 ALA A O 1
ATOM 655 N N . ASP A 1 85 ? 18.434 37.673 -2.930 1.00 18.38 320 ASP A N 1
ATOM 656 C CA . ASP A 1 85 ? 17.971 36.810 -1.816 1.00 17.86 320 ASP A CA 1
ATOM 657 C C . ASP A 1 85 ? 16.658 36.138 -2.195 1.00 17.17 320 ASP A C 1
ATOM 658 O O . ASP A 1 85 ? 16.448 34.947 -1.933 1.00 16.76 320 ASP A O 1
ATOM 663 N N . CYS A 1 86 ? 15.728 36.838 -2.821 1.00 15.76 321 CYS A N 1
ATOM 664 C CA . CYS A 1 86 ? 14.460 36.277 -3.286 1.00 16.35 321 CYS A CA 1
ATOM 665 C C . CYS A 1 86 ? 14.683 35.110 -4.258 1.00 15.79 321 CYS A C 1
ATOM 666 O O . CYS A 1 86 ? 14.063 34.055 -4.143 1.00 16.66 321 CYS A O 1
ATOM 669 N N . HIS A 1 87 ? 15.540 35.324 -5.273 1.00 16.65 322 HIS A N 1
ATOM 670 C CA . HIS A 1 87 ? 15.803 34.271 -6.270 1.00 17.13 322 HIS A CA 1
ATOM 671 C C . HIS A 1 87 ? 16.529 33.070 -5.621 1.00 14.97 322 HIS A C 1
ATOM 672 O O . HIS A 1 87 ? 16.175 31.958 -5.956 1.00 16.77 322 HIS A O 1
ATOM 679 N N . LEU A 1 88 ? 17.460 33.334 -4.752 1.00 15.72 323 LEU A N 1
ATOM 680 C CA . LEU A 1 88 ? 18.262 32.268 -4.082 1.00 16.48 323 LEU A CA 1
ATOM 681 C C . LEU A 1 88 ? 17.319 31.345 -3.288 1.00 16.84 323 LEU A C 1
ATOM 682 O O . LEU A 1 88 ? 17.310 30.132 -3.437 1.00 17.76 323 LEU A O 1
ATOM 687 N N . TRP A 1 89 ? 16.494 31.955 -2.408 1.00 16.66 324 TRP A N 1
ATOM 688 C CA . TRP A 1 89 ? 15.683 31.119 -1.504 1.00 16.77 324 TRP A CA 1
ATOM 689 C C . TRP A 1 89 ? 14.549 30.485 -2.263 1.00 15.74 324 TRP A C 1
ATOM 690 O O . TRP A 1 89 ? 14.166 29.353 -1.944 1.00 17.16 324 TRP A O 1
ATOM 701 N N . TYR A 1 90 ? 13.999 31.096 -3.299 1.00 16.50 325 TYR A N 1
ATOM 702 C CA . TYR A 1 90 ? 13.055 30.433 -4.188 1.00 16.66 325 TYR A CA 1
ATOM 703 C C . TYR A 1 90 ? 13.712 29.168 -4.772 1.00 19.06 325 TYR A C 1
ATOM 704 O O . TYR A 1 90 ? 13.110 28.091 -4.752 1.00 19.04 325 TYR A O 1
ATOM 713 N N . ALA A 1 91 ? 14.927 29.309 -5.300 1.00 18.96 326 ALA A N 1
ATOM 714 C CA . ALA A 1 91 ? 15.622 28.122 -5.848 1.00 18.86 326 ALA A CA 1
ATOM 715 C C . ALA A 1 91 ? 15.775 27.041 -4.768 1.00 16.88 326 ALA A C 1
ATOM 716 O O . ALA A 1 91 ? 15.437 25.863 -5.045 1.00 19.26 326 ALA A O 1
ATOM 718 N N . VAL A 1 92 ? 16.282 27.409 -3.617 1.00 17.06 327 VAL A N 1
ATOM 719 C CA . VAL A 1 92 ? 16.480 26.401 -2.530 1.00 16.46 327 VAL A CA 1
ATOM 720 C C . VAL A 1 92 ? 15.181 25.656 -2.301 1.00 18.60 327 VAL A C 1
ATOM 721 O O . VAL A 1 92 ? 15.162 24.428 -2.249 1.00 19.25 327 VAL A O 1
ATOM 725 N N . LEU A 1 93 ? 14.080 26.370 -2.061 1.00 17.73 328 LEU A N 1
ATOM 726 C CA . LEU A 1 93 ? 12.789 25.724 -1.746 1.00 17.90 328 LEU A CA 1
ATOM 727 C C . LEU A 1 93 ? 12.265 24.901 -2.914 1.00 18.83 328 LEU A C 1
ATOM 728 O O . LEU A 1 93 ? 11.674 23.864 -2.699 1.00 21.46 328 LEU A O 1
ATOM 733 N N . CYS A 1 94 ? 12.529 25.351 -4.144 1.00 19.90 329 CYS A N 1
ATOM 734 C CA A CYS A 1 94 ? 12.187 24.620 -5.365 0.50 21.89 329 CYS A CA 1
ATOM 735 C CA B CYS A 1 94 ? 12.162 24.592 -5.357 0.50 21.53 329 CYS A CA 1
ATOM 736 C C . CYS A 1 94 ? 12.833 23.227 -5.287 1.00 21.72 329 CYS A C 1
ATOM 737 O O . CYS A 1 94 ? 12.134 22.236 -5.496 1.00 24.07 329 CYS A O 1
ATOM 742 N N . GLY A 1 95 ? 14.115 23.207 -4.982 1.00 20.16 330 GLY A N 1
ATOM 743 C CA . GLY A 1 95 ? 14.871 21.957 -4.838 1.00 21.27 330 GLY A CA 1
ATOM 744 C C . GLY A 1 95 ? 14.388 21.113 -3.676 1.00 21.94 330 GLY A C 1
ATOM 745 O O . GLY A 1 95 ? 14.218 19.928 -3.797 1.00 24.69 330 GLY A O 1
ATOM 746 N N . GLN A 1 96 ? 14.088 21.724 -2.545 1.00 19.41 331 GLN A N 1
ATOM 747 C CA . GLN A 1 96 ? 13.636 20.945 -1.383 1.00 19.95 331 GLN A CA 1
ATOM 748 C C . GLN A 1 96 ? 12.270 20.354 -1.683 1.00 21.14 331 GLN A C 1
ATOM 749 O O . GLN A 1 96 ? 12.039 19.213 -1.260 1.00 24.06 331 GLN A O 1
ATOM 755 N N . LEU A 1 97 ? 11.361 21.055 -2.336 1.00 20.32 332 LEU A N 1
ATOM 756 C CA . LEU A 1 97 ? 10.020 20.533 -2.661 1.00 22.81 332 LEU A CA 1
ATOM 757 C C . LEU A 1 97 ? 10.169 19.386 -3.647 1.00 25.59 332 LEU A C 1
ATOM 758 O O . LEU A 1 97 ? 9.416 18.404 -3.499 1.00 28.49 332 LEU A O 1
ATOM 763 N N . ALA A 1 98 ? 11.112 19.487 -4.586 1.00 25.28 333 ALA A N 1
ATOM 764 C CA . ALA A 1 98 ? 11.178 18.513 -5.697 1.00 30.85 333 ALA A CA 1
ATOM 765 C C . ALA A 1 98 ? 11.780 17.208 -5.180 1.00 29.14 333 ALA A C 1
ATOM 766 O O . ALA A 1 98 ? 11.623 16.185 -5.893 1.00 31.06 333 ALA A O 1
ATOM 768 N N . GLU A 1 99 ? 12.442 17.204 -4.025 1.00 28.74 334 GLU A N 1
ATOM 769 C CA . GLU A 1 99 ? 12.867 15.957 -3.355 1.00 35.14 334 GLU A CA 1
ATOM 770 C C . GLU A 1 99 ? 11.524 15.243 -3.138 1.00 36.03 334 GLU A C 1
ATOM 771 O O . GLU A 1 99 ? 11.540 14.054 -2.941 1.00 41.87 334 GLU A O 1
ATOM 777 N N . SER A 1 102 ? 8.199 13.040 -8.307 1.00 42.70 337 SER A N 1
ATOM 778 C CA . SER A 1 102 ? 8.034 12.424 -9.659 1.00 45.29 337 SER A CA 1
ATOM 779 C C . SER A 1 102 ? 9.029 13.047 -10.654 1.00 44.81 337 SER A C 1
ATOM 780 O O . SER A 1 102 ? 9.401 14.211 -10.481 1.00 37.21 337 SER A O 1
ATOM 783 N N . ILE A 1 103 ? 9.428 12.316 -11.695 1.00 43.95 338 ILE A N 1
ATOM 784 C CA . ILE A 1 103 ? 10.422 12.832 -12.686 1.00 38.05 338 ILE A CA 1
ATOM 785 C C . ILE A 1 103 ? 9.847 14.084 -13.373 1.00 39.93 338 ILE A C 1
ATOM 786 O O . ILE A 1 103 ? 10.588 15.056 -13.578 1.00 32.17 338 ILE A O 1
ATOM 791 N N . GLN A 1 104 ? 8.554 14.110 -13.695 1.00 36.84 339 GLN A N 1
ATOM 792 C CA . GLN A 1 104 ? 7.924 15.254 -14.407 1.00 42.39 339 GLN A CA 1
ATOM 793 C C . GLN A 1 104 ? 8.051 16.493 -13.522 1.00 37.40 339 GLN A C 1
ATOM 794 O O . GLN A 1 104 ? 8.413 17.602 -14.027 1.00 35.47 339 GLN A O 1
ATOM 800 N N . ARG A 1 105 ? 7.787 16.304 -12.230 1.00 38.40 340 ARG A N 1
ATOM 801 C CA . ARG A 1 105 ? 7.824 17.425 -11.263 1.00 38.58 340 ARG A CA 1
ATOM 802 C C . ARG A 1 105 ? 9.281 17.838 -11.026 1.00 32.95 340 ARG A C 1
ATOM 803 O O . ARG A 1 105 ? 9.521 19.061 -11.022 1.00 34.07 340 ARG A O 1
ATOM 811 N N . ARG A 1 106 ? 10.199 16.901 -10.891 1.00 28.88 341 ARG A N 1
ATOM 812 C CA . ARG A 1 106 ? 11.640 17.210 -10.708 1.00 30.05 341 ARG A CA 1
ATOM 813 C C . ARG A 1 106 ? 12.107 17.986 -11.937 1.00 31.20 341 ARG A C 1
ATOM 814 O O . ARG A 1 106 ? 13.032 18.822 -11.786 1.00 28.75 341 ARG A O 1
ATOM 822 N N . ILE A 1 107 ? 11.636 17.631 -13.144 1.00 29.92 342 ILE A N 1
ATOM 823 C CA . ILE A 1 107 ? 12.134 18.316 -14.363 1.00 28.55 342 ILE A CA 1
ATOM 824 C C . ILE A 1 107 ? 11.650 19.762 -14.351 1.00 24.18 342 ILE A C 1
ATOM 825 O O . ILE A 1 107 ? 12.467 20.664 -14.611 1.00 24.12 342 ILE A O 1
ATOM 830 N N . GLN A 1 108 ? 10.370 19.992 -14.084 1.00 26.55 343 GLN A N 1
ATOM 831 C CA . GLN A 1 108 ? 9.830 21.374 -14.138 1.00 27.76 343 GLN A CA 1
ATOM 832 C C . GLN A 1 108 ? 10.494 22.196 -13.025 1.00 21.07 343 GLN A C 1
ATOM 833 O O . GLN A 1 108 ? 10.856 23.357 -13.300 1.00 22.42 343 GLN A O 1
ATOM 839 N N . SER A 1 109 ? 10.639 21.616 -11.843 1.00 22.07 344 SER A N 1
ATOM 840 C CA . SER A 1 109 ? 11.336 22.249 -10.695 1.00 22.51 344 SER A CA 1
ATOM 841 C C . SER A 1 109 ? 12.781 22.522 -11.047 1.00 22.94 344 SER A C 1
ATOM 842 O O . SER A 1 109 ? 13.263 23.606 -10.777 1.00 21.09 344 SER A O 1
ATOM 845 N N . GLY A 1 110 ? 13.417 21.586 -11.756 1.00 21.20 345 GLY A N 1
ATOM 846 C CA . GLY A 1 110 ? 14.833 21.757 -12.119 1.00 22.53 345 GLY A CA 1
ATOM 847 C C . GLY A 1 110 ? 15.015 22.880 -13.091 1.00 20.23 345 GLY A C 1
ATOM 848 O O . GLY A 1 110 ? 15.995 23.662 -12.977 1.00 21.16 345 GLY A O 1
ATOM 849 N N . PHE A 1 111 ? 14.086 23.074 -14.031 1.00 20.27 346 PHE A N 1
ATOM 850 C CA . PHE A 1 111 ? 14.150 24.207 -14.977 1.00 21.56 346 PHE A CA 1
ATOM 851 C C . PHE A 1 111 ? 14.045 25.516 -14.193 1.00 20.36 346 PHE A C 1
ATOM 852 O O . PHE A 1 111 ? 14.795 26.495 -14.353 1.00 21.25 346 PHE A O 1
ATOM 860 N N . SER A 1 112 ? 13.086 25.585 -13.262 1.00 20.39 347 SER A N 1
ATOM 861 C CA . SER A 1 112 ? 12.840 26.804 -12.448 1.00 21.12 347 SER A CA 1
ATOM 862 C C . SER A 1 112 ? 14.050 27.121 -11.554 1.00 17.50 347 SER A C 1
ATOM 863 O O . SER A 1 112 ? 14.477 28.291 -11.439 1.00 19.71 347 SER A O 1
ATOM 866 N N . PHE A 1 113 ? 14.563 26.094 -10.927 1.00 18.41 348 PHE A N 1
ATOM 867 C CA . PHE A 1 113 ? 15.776 26.178 -10.099 1.00 17.64 348 PHE A CA 1
ATOM 868 C C . PHE A 1 113 ? 16.903 26.885 -10.875 1.00 17.64 348 PHE A C 1
ATOM 869 O O . PHE A 1 113 ? 17.504 27.836 -10.420 1.00 17.74 348 PHE A O 1
ATOM 877 N N . LYS A 1 114 ? 17.170 26.392 -12.087 1.00 18.67 349 LYS A N 1
ATOM 878 C CA . LYS A 1 114 ? 18.296 26.925 -12.903 1.00 18.18 349 LYS A CA 1
ATOM 879 C C . LYS A 1 114 ? 18.085 28.385 -13.240 1.00 16.53 349 LYS A C 1
ATOM 880 O O . LYS A 1 114 ? 18.989 29.234 -13.075 1.00 18.01 349 LYS A O 1
ATOM 886 N N . GLU A 1 115 ? 16.881 28.757 -13.662 1.00 18.79 350 GLU A N 1
ATOM 887 C CA . GLU A 1 115 ? 16.596 30.165 -13.959 1.00 18.54 350 GLU A CA 1
ATOM 888 C C . GLU A 1 115 ? 16.863 31.079 -12.755 1.00 18.27 350 GLU A C 1
ATOM 889 O O . GLU A 1 115 ? 17.482 32.140 -12.875 1.00 19.88 350 GLU A O 1
ATOM 895 N N . HIS A 1 116 ? 16.386 30.655 -11.580 1.00 17.44 351 HIS A N 1
ATOM 896 C CA . HIS A 1 116 ? 16.471 31.536 -10.412 1.00 17.71 351 HIS A CA 1
ATOM 897 C C . HIS A 1 116 ? 17.855 31.558 -9.811 1.00 15.13 351 HIS A C 1
ATOM 898 O O . HIS A 1 116 ? 18.290 32.564 -9.310 1.00 16.75 351 HIS A O 1
ATOM 905 N N . VAL A 1 117 ? 18.580 30.424 -9.814 1.00 15.41 352 VAL A N 1
ATOM 906 C CA . VAL A 1 117 ? 19.957 30.460 -9.265 1.00 16.19 352 VAL A CA 1
ATOM 907 C C . VAL A 1 117 ? 20.841 31.327 -10.201 1.00 15.94 352 VAL A C 1
ATOM 908 O O . VAL A 1 117 ? 21.676 32.020 -9.696 1.00 17.30 352 VAL A O 1
ATOM 912 N N . ASP A 1 118 ? 20.619 31.207 -11.490 1.00 18.22 353 ASP A N 1
ATOM 913 C CA . ASP A 1 118 ? 21.404 32.046 -12.446 1.00 18.78 353 ASP A CA 1
ATOM 914 C C . ASP A 1 118 ? 21.126 33.523 -12.195 1.00 17.72 353 ASP A C 1
ATOM 915 O O . ASP A 1 118 ? 22.063 34.337 -12.152 1.00 18.13 353 ASP A O 1
ATOM 920 N N . LYS A 1 119 ? 19.870 33.872 -11.876 1.00 17.28 354 LYS A N 1
ATOM 921 C CA . LYS A 1 119 ? 19.527 35.289 -11.617 1.00 18.97 354 LYS A CA 1
ATOM 922 C C . LYS A 1 119 ? 20.179 35.713 -10.309 1.00 18.41 354 LYS A C 1
ATOM 923 O O . LYS A 1 119 ? 20.676 36.823 -10.182 1.00 20.22 354 LYS A O 1
ATOM 929 N N . ALA A 1 120 ? 20.179 34.860 -9.262 1.00 17.60 355 ALA A N 1
ATOM 930 C CA . ALA A 1 120 ? 20.825 35.210 -7.995 1.00 18.57 355 ALA A CA 1
ATOM 931 C C . ALA A 1 120 ? 22.301 35.525 -8.236 1.00 19.90 355 ALA A C 1
ATOM 932 O O . ALA A 1 120 ? 22.853 36.413 -7.639 1.00 20.43 355 ALA A O 1
ATOM 934 N N . ILE A 1 121 ? 22.986 34.669 -9.002 1.00 18.51 356 ILE A N 1
ATOM 935 C CA . ILE A 1 121 ? 24.417 34.847 -9.345 1.00 19.47 356 ILE A CA 1
ATOM 936 C C . ILE A 1 121 ? 24.592 36.136 -10.150 1.00 19.58 356 ILE A C 1
ATOM 937 O O . ILE A 1 121 ? 25.528 36.859 -9.818 1.00 21.33 356 ILE A O 1
ATOM 942 N N . ALA A 1 122 ? 23.741 36.411 -11.101 1.00 18.57 357 ALA A N 1
ATOM 943 C CA . ALA A 1 122 ? 23.839 37.669 -11.888 1.00 19.90 357 ALA A CA 1
ATOM 944 C C . ALA A 1 122 ? 23.710 38.876 -10.966 1.00 22.23 357 ALA A C 1
ATOM 945 O O . 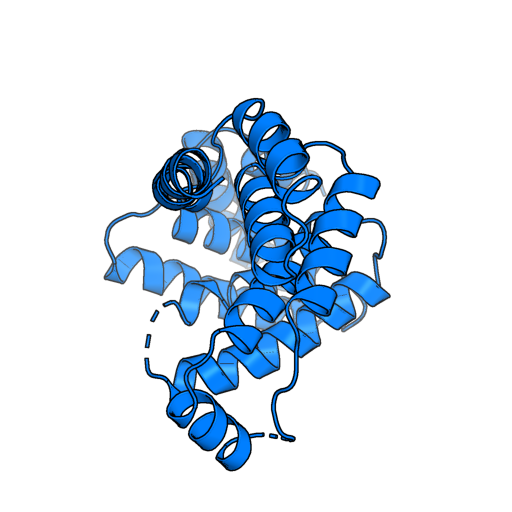ALA A 1 122 ? 24.435 39.877 -11.161 1.00 24.25 357 ALA A O 1
ATOM 947 N N . LEU A 1 123 ? 22.771 38.841 -10.008 1.00 20.44 358 LEU A N 1
ATOM 948 C CA . LEU A 1 123 ? 22.535 39.994 -9.132 1.00 22.39 358 LEU A CA 1
ATOM 949 C C . LEU A 1 123 ? 23.611 40.121 -8.070 1.00 23.09 358 LEU A C 1
ATOM 950 O O . LEU A 1 123 ? 23.868 41.233 -7.610 1.00 26.69 358 LEU A O 1
ATOM 955 N N . GLN A 1 124 ? 24.132 39.001 -7.543 1.00 20.81 359 GLN A N 1
ATOM 956 C CA . GLN A 1 124 ? 25.049 39.021 -6.392 1.00 22.06 359 GLN A CA 1
ATOM 957 C C . GLN A 1 124 ? 26.094 37.937 -6.637 1.00 22.02 359 GLN A C 1
ATOM 958 O O . GLN A 1 124 ? 26.112 36.868 -6.007 1.00 23.08 359 GLN A O 1
ATOM 964 N N . PRO A 1 125 ? 27.052 38.188 -7.524 1.00 20.25 360 PRO A N 1
ATOM 965 C CA . PRO A 1 125 ? 27.999 37.147 -7.893 1.00 22.10 360 PRO A CA 1
ATOM 966 C C . PRO A 1 125 ? 28.969 36.742 -6.799 1.00 20.79 360 PRO A C 1
ATOM 967 O O . PRO A 1 125 ? 29.572 35.701 -6.948 1.00 23.44 360 PRO A O 1
ATOM 971 N N . GLU A 1 126 ? 29.107 37.531 -5.759 1.00 20.90 361 GLU A N 1
ATOM 972 C CA . GLU A 1 126 ? 30.068 37.244 -4.677 1.00 22.77 361 GLU A CA 1
ATOM 973 C C . GLU A 1 126 ? 29.477 36.335 -3.572 1.00 20.88 361 GLU A C 1
ATOM 974 O O . GLU A 1 126 ? 30.241 35.996 -2.708 1.00 22.19 361 GLU A O 1
ATOM 980 N N . ASN A 1 127 ? 28.235 35.884 -3.701 1.00 23.85 362 ASN A N 1
ATOM 981 C CA . ASN A 1 127 ? 27.545 34.971 -2.724 1.00 24.00 362 ASN A CA 1
ATOM 982 C C . ASN A 1 127 ? 27.980 33.536 -3.072 1.00 19.88 362 ASN A C 1
ATOM 983 O O . ASN A 1 127 ? 27.592 33.005 -4.101 1.00 21.16 362 ASN A O 1
ATOM 988 N N . PRO A 1 128 ? 28.710 32.864 -2.164 1.00 16.83 363 PRO A N 1
ATOM 989 C CA . PRO A 1 128 ? 29.168 31.504 -2.463 1.00 17.18 363 PRO A CA 1
ATOM 990 C C . PRO A 1 128 ? 27.992 30.530 -2.561 1.00 18.00 363 PRO A C 1
ATOM 991 O O . PRO A 1 128 ? 28.054 29.563 -3.323 1.00 16.81 363 PRO A O 1
ATOM 995 N N . MET A 1 129 ? 26.958 30.660 -1.749 1.00 16.18 364 MET A N 1
ATOM 996 C CA . MET A 1 129 ? 25.865 29.652 -1.719 1.00 17.31 364 MET A CA 1
ATOM 997 C C . MET A 1 129 ? 25.296 29.465 -3.122 1.00 15.18 364 MET A C 1
ATOM 998 O O . MET A 1 129 ? 25.003 28.29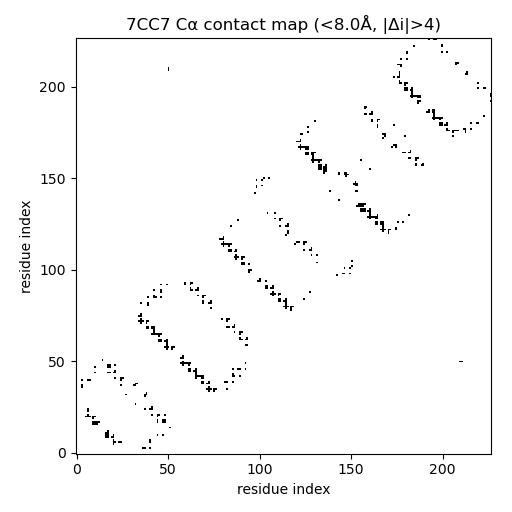4 -3.508 1.00 14.69 364 MET A O 1
ATOM 1003 N N . ALA A 1 130 ? 25.029 30.516 -3.899 1.00 16.12 365 ALA A N 1
ATOM 1004 C CA . ALA A 1 130 ? 24.390 30.327 -5.195 1.00 16.44 365 ALA A CA 1
ATOM 1005 C C . ALA A 1 130 ? 25.283 29.468 -6.108 1.00 15.60 365 ALA A C 1
ATOM 1006 O O . ALA A 1 130 ? 24.782 28.690 -6.876 1.00 15.55 365 ALA A O 1
ATOM 1008 N N . HIS A 1 131 ? 26.576 29.708 -6.035 1.00 15.34 366 HIS A N 1
ATOM 1009 C CA . HIS A 1 131 ? 27.525 28.927 -6.873 1.00 14.90 366 HIS A CA 1
ATOM 1010 C C . HIS A 1 131 ? 27.486 27.473 -6.428 1.00 15.03 366 HIS A C 1
ATOM 1011 O O . HIS A 1 131 ? 27.514 26.557 -7.332 1.00 14.90 366 HIS A O 1
ATOM 1018 N N . PHE A 1 132 ? 27.482 27.171 -5.156 1.00 14.77 367 PHE A N 1
ATOM 1019 C CA . PHE A 1 132 ? 27.385 25.796 -4.657 1.00 14.14 367 PHE A CA 1
ATOM 1020 C C . PHE A 1 132 ? 26.101 25.180 -5.196 1.00 15.08 367 PHE A C 1
ATOM 1021 O O . PHE A 1 132 ? 26.094 24.026 -5.691 1.00 15.26 367 PHE A O 1
ATOM 1029 N N . LEU A 1 133 ? 24.969 25.865 -5.075 1.00 14.78 368 LEU A N 1
ATOM 1030 C CA . LEU A 1 133 ? 23.686 25.340 -5.552 1.00 15.97 368 LEU A CA 1
ATOM 1031 C C . LEU A 1 133 ? 23.697 24.999 -7.030 1.00 15.81 368 LEU A C 1
ATOM 1032 O O . LEU A 1 133 ? 23.153 23.994 -7.457 1.00 15.56 368 LEU A O 1
ATOM 1037 N N . LEU A 1 134 ? 24.294 25.879 -7.828 1.00 15.01 369 LEU A N 1
ATOM 1038 C CA . LEU A 1 134 ? 24.387 25.644 -9.283 1.00 15.30 369 LEU A CA 1
ATOM 1039 C C . LEU A 1 134 ? 25.358 24.490 -9.544 1.00 14.09 369 LEU A C 1
ATOM 1040 O O . LEU A 1 134 ? 25.022 23.682 -10.414 1.00 15.15 369 LEU A O 1
ATOM 1045 N N . GLY A 1 135 ? 26.413 24.344 -8.786 1.00 14.38 370 GLY A N 1
ATOM 1046 C CA . GLY A 1 135 ? 27.319 23.188 -9.009 1.00 15.76 370 GLY A CA 1
ATOM 1047 C C . GLY A 1 135 ? 26.539 21.908 -8.789 1.00 15.32 370 GLY A C 1
ATOM 1048 O O . GLY A 1 135 ? 26.657 20.964 -9.581 1.00 15.38 370 GLY A O 1
ATOM 1049 N N . ARG A 1 136 ? 25.767 21.810 -7.721 1.00 14.09 371 ARG A N 1
ATOM 1050 C CA . ARG A 1 136 ? 25.052 20.583 -7.395 1.00 15.07 371 ARG A CA 1
ATOM 1051 C C . ARG A 1 136 ? 23.990 20.328 -8.454 1.00 14.43 371 ARG A C 1
ATOM 1052 O O . ARG A 1 136 ? 23.820 19.177 -8.892 1.00 15.56 371 ARG A O 1
ATOM 1060 N N . TRP A 1 137 ? 23.290 21.339 -8.937 1.00 14.56 372 TRP A N 1
ATOM 1061 C CA . TRP A 1 137 ? 22.317 21.229 -10.047 1.00 14.89 372 TRP A CA 1
ATOM 1062 C C . TRP A 1 137 ? 23.028 20.617 -11.267 1.00 16.02 372 TRP A C 1
ATOM 1063 O O . TRP A 1 137 ? 22.532 19.695 -11.853 1.00 16.53 372 TRP A O 1
ATOM 1074 N N . CYS A 1 138 ? 24.155 21.190 -11.635 1.00 14.85 373 CYS A N 1
ATOM 1075 C CA . CYS A 1 138 ? 24.862 20.717 -12.843 1.00 15.74 373 CYS A CA 1
ATOM 1076 C C . CYS A 1 138 ? 25.271 19.255 -12.643 1.00 14.55 373 CYS A C 1
ATOM 1077 O O . CYS A 1 138 ? 25.176 18.442 -13.611 1.00 16.31 373 CYS A O 1
ATOM 1080 N N . TYR A 1 139 ? 25.770 18.859 -11.505 1.00 14.23 374 TYR A N 1
ATOM 1081 C CA . TYR A 1 139 ? 26.191 17.487 -11.201 1.00 14.39 374 TYR A CA 1
ATOM 1082 C C . TYR A 1 139 ? 25.002 16.552 -11.335 1.00 15.64 374 TYR A C 1
ATOM 1083 O O . TYR A 1 139 ? 25.094 15.515 -11.981 1.00 16.80 374 TYR A O 1
ATOM 1092 N N . GLN A 1 140 ? 23.876 16.956 -10.776 1.00 16.31 375 GLN A N 1
ATOM 1093 C CA . GLN A 1 140 ? 22.647 16.134 -10.848 1.00 17.39 375 GLN A CA 1
ATOM 1094 C C . GLN A 1 140 ? 22.246 16.021 -12.307 1.00 15.27 375 GLN A C 1
ATOM 1095 O O . GLN A 1 140 ? 21.849 14.879 -12.721 1.00 18.39 375 GLN A O 1
ATOM 1101 N N . VAL A 1 141 ? 22.225 17.075 -13.065 1.00 15.97 376 VAL A N 1
ATOM 1102 C CA . VAL A 1 141 ? 21.777 17.042 -14.467 1.00 16.20 376 VAL A CA 1
ATOM 1103 C C . VAL A 1 141 ? 22.728 16.133 -15.251 1.00 17.76 376 VAL A C 1
ATOM 1104 O O . VAL A 1 141 ? 22.231 15.304 -16.055 1.00 19.25 376 VAL A O 1
ATOM 1108 N N . SER A 1 142 ? 24.024 16.221 -15.051 1.00 18.15 377 SER A N 1
ATOM 1109 C CA . SER A 1 142 ? 24.987 15.408 -15.831 1.00 17.67 377 SER A CA 1
ATOM 1110 C C . SER A 1 142 ? 24.729 13.951 -15.542 1.00 19.07 377 SER A C 1
ATOM 1111 O O . SER A 1 142 ? 24.895 13.049 -16.459 1.00 20.45 377 SER A O 1
ATOM 1114 N N . HIS A 1 143 ? 24.289 13.603 -14.340 1.00 17.90 378 HIS A N 1
ATOM 1115 C CA . HIS A 1 143 ? 24.086 12.225 -13.878 1.00 17.35 378 HIS A CA 1
ATOM 1116 C C . HIS A 1 143 ? 22.660 11.665 -14.176 1.00 17.68 378 HIS A C 1
ATOM 1117 O O . HIS A 1 143 ? 22.463 10.489 -13.853 1.00 20.46 378 HIS A O 1
ATOM 1124 N N . LEU A 1 144 ? 21.810 12.440 -14.810 1.00 18.52 379 LEU A N 1
ATOM 1125 C CA . LEU A 1 144 ? 20.472 11.931 -15.220 1.00 19.95 379 LEU A CA 1
ATOM 1126 C C . LEU A 1 144 ? 20.716 10.716 -16.118 1.00 21.99 379 LEU A C 1
ATOM 1127 O O . LEU A 1 144 ? 21.660 10.718 -16.944 1.00 21.28 379 LEU A O 1
ATOM 1132 N N . SER A 1 145 ? 19.859 9.718 -15.992 1.00 19.85 380 SER A N 1
ATOM 1133 C CA . SER A 1 145 ? 19.895 8.566 -16.907 1.00 19.59 380 SER A CA 1
ATOM 1134 C C . SER A 1 145 ? 19.483 8.995 -18.307 1.00 19.29 380 SER A C 1
ATOM 1135 O O . SER A 1 145 ? 18.926 10.075 -18.600 1.00 20.66 380 SER A O 1
ATOM 1138 N N . TRP A 1 146 ? 19.850 8.128 -19.299 1.00 21.48 381 TRP A N 1
ATOM 1139 C CA . TRP A 1 146 ? 19.458 8.392 -20.684 1.00 21.90 381 TRP A CA 1
ATOM 1140 C C . TRP A 1 146 ? 17.945 8.652 -20.792 1.00 19.48 381 TRP A C 1
ATOM 1141 O O . TRP A 1 146 ? 17.562 9.570 -21.484 1.00 22.01 381 TRP A O 1
ATOM 1152 N N . LEU A 1 147 ? 17.177 7.829 -20.087 1.00 24.54 382 LEU A N 1
ATOM 1153 C CA . LEU A 1 147 ? 15.692 7.933 -20.138 1.00 26.85 382 LEU A CA 1
ATOM 1154 C C . LEU A 1 147 ? 15.214 9.232 -19.490 1.00 24.38 382 LEU A C 1
ATOM 1155 O O . LEU A 1 147 ? 1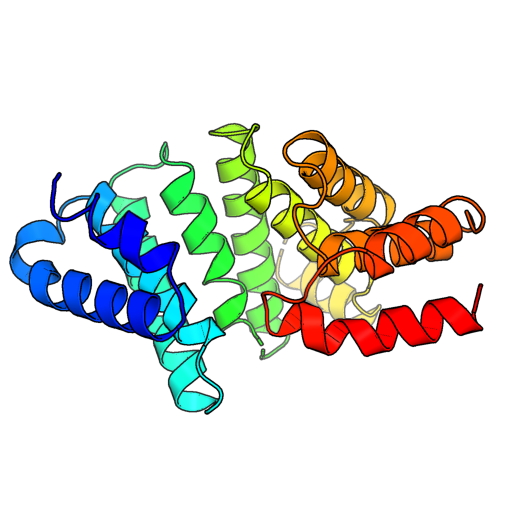4.379 9.908 -20.089 1.00 25.72 382 LEU A O 1
ATOM 1160 N N . GLU A 1 148 ? 15.793 9.595 -18.338 1.00 21.84 383 GLU A N 1
ATOM 1161 C CA . GLU A 1 148 ? 15.407 10.853 -17.662 1.00 23.55 383 GLU A CA 1
ATOM 1162 C C . GLU A 1 148 ? 15.733 12.050 -18.526 1.00 21.36 383 GLU A C 1
ATOM 1163 O O . GLU A 1 148 ? 14.946 12.986 -18.655 1.00 22.16 383 GLU A O 1
ATOM 1169 N N . LYS A 1 149 ? 16.899 12.043 -19.196 1.00 21.21 384 LYS A N 1
ATOM 1170 C CA . LYS A 1 149 ? 17.219 13.115 -20.157 1.00 23.07 384 LYS A CA 1
ATOM 1171 C C . LYS A 1 149 ? 16.210 13.154 -21.294 1.00 24.44 384 LYS A C 1
ATOM 1172 O O . LYS A 1 149 ? 15.859 14.253 -21.690 1.00 26.14 384 LYS A O 1
ATOM 1178 N N . LYS A 1 150 ? 15.853 11.994 -21.864 1.00 24.06 385 LYS A N 1
ATOM 1179 C CA . LYS A 1 150 ? 14.907 11.953 -23.011 1.00 27.28 385 LYS A CA 1
ATOM 1180 C C . LYS A 1 150 ? 13.571 12.588 -22.589 1.00 25.77 385 LYS A C 1
ATOM 1181 O O . LYS A 1 150 ? 13.023 13.438 -23.329 1.00 27.91 385 LYS A O 1
ATOM 1187 N N . THR A 1 151 ? 13.150 12.237 -21.386 1.00 26.20 386 THR A N 1
ATOM 1188 C CA . THR A 1 151 ? 11.893 12.735 -20.762 1.00 27.43 386 THR A CA 1
ATOM 1189 C C . THR A 1 151 ? 11.988 14.243 -20.543 1.00 31.77 386 THR A C 1
ATOM 1190 O O . THR A 1 151 ? 11.053 14.963 -20.918 1.00 30.02 386 THR A O 1
ATOM 1194 N N . ALA A 1 152 ? 13.109 14.747 -20.022 1.00 26.38 387 ALA A N 1
ATOM 1195 C CA . ALA A 1 152 ? 13.304 16.197 -19.847 1.00 29.04 387 ALA A CA 1
ATOM 1196 C C . ALA A 1 152 ? 13.306 16.921 -21.194 1.00 33.36 387 ALA A C 1
ATOM 1197 O O . ALA A 1 152 ? 12.729 18.017 -21.307 1.00 32.13 387 ALA A O 1
ATOM 1199 N N . THR A 1 153 ? 13.989 16.391 -22.201 1.00 35.54 388 THR A N 1
ATOM 1200 C CA . THR A 1 153 ? 14.085 17.060 -23.525 1.00 39.29 388 THR A CA 1
ATOM 1201 C C . THR A 1 153 ? 12.676 17.223 -24.111 1.00 40.62 388 THR A C 1
ATOM 1202 O O . THR A 1 153 ? 12.396 18.289 -24.702 1.00 44.62 388 THR A O 1
ATOM 1206 N N . ALA A 1 154 ? 11.818 16.226 -23.933 1.00 33.09 389 ALA A N 1
ATOM 1207 C CA . ALA A 1 154 ? 10.432 16.238 -24.463 1.00 39.40 389 ALA A CA 1
ATOM 1208 C C . ALA A 1 154 ? 9.594 17.289 -23.724 1.00 42.17 389 ALA A C 1
ATOM 1209 O O . ALA A 1 154 ? 8.869 18.050 -24.389 1.00 47.73 389 ALA A O 1
ATOM 1211 N N . LEU A 1 155 ? 9.742 17.391 -22.402 1.00 38.00 390 LEU A N 1
ATOM 1212 C CA . LEU A 1 155 ? 8.894 18.252 -21.535 1.00 40.61 390 LEU A CA 1
ATOM 1213 C C . LEU A 1 155 ? 9.319 19.722 -21.639 1.00 41.04 390 LEU A C 1
ATOM 1214 O O . LEU A 1 155 ? 8.439 20.568 -21.584 1.00 48.10 390 LEU A O 1
ATOM 1219 N N . LEU A 1 156 ? 10.614 20.028 -21.774 1.00 39.52 391 LEU A N 1
ATOM 1220 C CA . LEU A 1 156 ? 11.155 21.420 -21.713 1.00 39.85 391 LEU A CA 1
ATOM 1221 C C . LEU A 1 156 ? 11.277 22.008 -23.131 1.00 36.97 391 LEU A C 1
ATOM 1222 O O . LEU A 1 156 ? 11.314 21.192 -24.091 1.00 42.34 391 LEU A O 1
ATOM 1227 N N . SER A 1 158 ? 14.014 23.035 -24.472 1.00 56.41 393 SER A N 1
ATOM 1228 C CA . SER A 1 158 ? 15.448 22.837 -24.810 1.00 58.44 393 SER A CA 1
ATOM 1229 C C . SER A 1 158 ? 15.986 21.589 -24.121 1.00 60.54 393 SER A C 1
ATOM 1230 O O . SER A 1 158 ? 15.612 21.276 -22.992 1.00 62.77 393 SER A O 1
ATOM 1233 N N . PRO A 1 159 ? 16.933 20.876 -24.763 1.00 59.45 394 PRO A N 1
ATOM 1234 C CA . PRO A 1 159 ? 17.584 19.734 -24.125 1.00 61.83 394 PRO A CA 1
ATOM 1235 C C . PRO A 1 159 ? 18.440 20.201 -22.935 1.00 57.66 394 PRO A C 1
ATOM 1236 O O . PRO A 1 159 ? 18.853 21.362 -22.910 1.00 56.36 394 PRO A O 1
ATOM 1240 N N . LEU A 1 160 ? 18.659 19.309 -21.965 1.00 46.96 395 LEU A N 1
ATOM 1241 C CA . LEU A 1 160 ? 19.631 19.529 -20.858 1.00 42.24 395 LEU A CA 1
ATOM 1242 C C . LEU A 1 160 ? 21.014 19.078 -21.314 1.00 39.32 395 LEU A C 1
ATOM 1243 O O . LEU A 1 160 ? 21.127 18.071 -22.029 1.00 39.87 395 LEU A O 1
ATOM 1248 N N . SER A 1 161 ? 22.054 19.780 -20.897 1.00 35.38 396 SER A N 1
ATOM 1249 C CA . SER A 1 161 ? 23.427 19.484 -21.363 1.00 32.87 396 SER A CA 1
ATOM 1250 C C . SER A 1 161 ? 24.444 19.973 -20.338 1.00 30.96 396 SER A C 1
ATOM 1251 O O . SER A 1 161 ? 25.659 20.078 -20.747 1.00 31.14 396 SER A O 1
ATOM 1254 N N . ALA A 1 162 ? 24.019 20.281 -19.094 1.00 25.38 397 ALA A N 1
ATOM 1255 C CA . ALA A 1 162 ? 25.016 20.619 -18.060 1.00 20.79 397 ALA A CA 1
ATOM 1256 C C . ALA A 1 162 ? 26.003 19.478 -17.906 1.00 18.80 397 ALA A C 1
ATOM 1257 O O . ALA A 1 162 ? 25.687 18.298 -18.004 1.00 21.73 397 ALA A O 1
ATOM 1259 N N . THR A 1 163 ? 27.242 19.817 -17.592 1.00 17.53 398 THR A N 1
ATOM 1260 C CA . THR A 1 163 ? 28.354 18.863 -17.550 1.00 16.57 398 THR A CA 1
ATOM 1261 C C . THR A 1 163 ? 29.057 18.803 -16.193 1.00 16.02 398 THR A C 1
ATOM 1262 O O . THR A 1 163 ? 28.864 19.701 -15.323 1.00 15.96 398 THR A O 1
ATOM 1266 N N . VAL A 1 164 ? 29.844 17.783 -15.921 1.00 15.10 399 VAL A N 1
ATOM 1267 C CA . VAL A 1 164 ? 30.701 17.652 -14.751 1.00 15.03 399 VAL A CA 1
ATOM 1268 C C . VAL A 1 164 ? 31.642 18.855 -14.702 1.00 15.69 399 VAL A C 1
ATOM 1269 O O . VAL A 1 164 ? 31.884 19.381 -13.630 1.00 15.00 399 VAL A O 1
ATOM 1273 N N . GLU A 1 165 ? 32.269 19.275 -15.787 1.00 15.20 400 GLU A N 1
ATOM 1274 C CA . GLU A 1 165 ? 33.111 20.490 -15.810 1.00 17.54 400 GLU A CA 1
ATOM 1275 C C . GLU A 1 165 ? 32.306 21.723 -15.382 1.00 14.08 400 GLU A C 1
ATOM 1276 O O . GLU A 1 165 ? 32.863 22.538 -14.615 1.00 15.94 400 GLU A O 1
ATOM 1282 N N . ASP A 1 166 ? 31.089 21.886 -15.859 1.00 15.17 401 ASP A N 1
ATOM 1283 C CA . ASP A 1 166 ? 30.218 23.019 -15.430 1.00 15.58 401 ASP A CA 1
ATOM 1284 C C . ASP A 1 166 ? 30.042 22.907 -13.914 1.00 14.37 401 ASP A C 1
ATOM 1285 O O . ASP A 1 166 ? 30.157 23.956 -13.191 1.00 16.62 401 ASP A O 1
ATOM 1290 N N . ALA A 1 167 ? 29.773 21.726 -13.378 1.00 14.49 402 ALA A N 1
ATOM 1291 C CA . ALA A 1 167 ? 29.578 21.560 -11.932 1.00 13.49 402 ALA A CA 1
ATOM 1292 C C . ALA A 1 167 ? 30.836 21.975 -11.192 1.00 13.39 402 ALA A C 1
ATOM 1293 O O . ALA A 1 167 ? 30.810 22.774 -10.241 1.00 13.39 402 ALA A O 1
ATOM 1295 N N . LEU A 1 168 ? 32.001 21.474 -11.617 1.00 13.94 403 LEU A N 1
ATOM 1296 C CA . LEU A 1 168 ? 33.288 21.698 -10.966 1.00 14.41 403 LEU A CA 1
ATOM 1297 C C . LEU A 1 168 ? 33.561 23.206 -10.922 1.00 13.70 403 LEU A C 1
ATOM 1298 O O . LEU A 1 168 ? 33.976 23.694 -9.855 1.00 15.09 403 LEU A O 1
ATOM 1303 N N . GLN A 1 169 ? 33.371 23.905 -12.019 1.00 14.92 404 GLN A N 1
ATOM 1304 C CA . GLN A 1 169 ? 33.694 25.350 -12.087 1.00 16.20 404 GLN A CA 1
ATOM 1305 C C . GLN A 1 169 ? 32.827 26.077 -11.047 1.00 14.09 404 GLN A C 1
ATOM 1306 O O . GLN A 1 169 ? 33.356 26.942 -10.296 1.00 14.65 404 GLN A O 1
ATOM 1312 N N . SER A 1 170 ? 31.567 25.705 -10.873 1.00 13.38 405 SER A N 1
ATOM 1313 C CA . SER A 1 170 ? 30.666 26.390 -9.913 1.00 13.52 405 SER A CA 1
ATOM 1314 C C . SER A 1 170 ? 31.094 26.038 -8.494 1.00 13.37 405 SER A C 1
ATOM 1315 O O . SER A 1 170 ? 31.126 26.931 -7.618 1.00 13.29 405 SER A O 1
ATOM 1318 N N . PHE A 1 171 ? 31.388 24.793 -8.160 1.00 12.48 406 PHE A N 1
ATOM 1319 C CA . PHE A 1 171 ? 31.852 24.436 -6.827 1.00 12.64 406 PHE A CA 1
ATOM 1320 C C . PHE A 1 171 ? 33.146 25.162 -6.500 1.00 12.87 406 PHE A C 1
ATOM 1321 O O . PHE A 1 171 ? 33.361 25.592 -5.348 1.00 13.99 406 PHE A O 1
ATOM 1329 N N . LEU A 1 172 ? 34.089 25.236 -7.463 1.00 12.97 407 LEU A N 1
ATOM 1330 C CA . LEU A 1 172 ? 35.349 25.946 -7.220 1.00 13.17 407 LEU A CA 1
ATOM 1331 C C . LEU A 1 172 ? 35.066 27.432 -7.008 1.00 13.35 407 LEU A C 1
ATOM 1332 O O . LEU A 1 172 ? 35.814 28.025 -6.214 1.00 14.17 407 LEU A O 1
ATOM 1337 N N . LYS A 1 173 ? 34.092 28.004 -7.670 1.00 13.01 408 LYS A N 1
ATOM 1338 C CA . LYS A 1 173 ? 33.810 29.440 -7.447 1.00 14.05 408 LYS A CA 1
ATOM 1339 C C . LYS A 1 173 ? 33.282 29.652 -6.049 1.00 15.31 408 LYS A C 1
ATOM 1340 O O . LYS A 1 173 ? 33.660 30.643 -5.387 1.00 15.71 408 LYS A O 1
ATOM 1346 N N . ALA A 1 174 ? 32.534 28.714 -5.467 1.00 14.59 409 ALA A N 1
ATOM 1347 C CA . ALA A 1 174 ? 32.108 28.863 -4.066 1.00 15.59 409 ALA A CA 1
ATOM 1348 C C . ALA A 1 174 ? 33.329 28.852 -3.169 1.00 16.59 409 ALA A C 1
ATOM 1349 O O . ALA A 1 174 ? 33.434 29.670 -2.242 1.00 16.29 409 ALA A O 1
ATOM 1351 N N . GLU A 1 175 ? 34.284 27.967 -3.390 1.00 14.86 410 GLU A N 1
ATOM 1352 C CA . GLU A 1 175 ? 35.540 27.880 -2.616 1.00 15.85 410 GLU A CA 1
ATOM 1353 C C . GLU A 1 175 ? 36.330 29.164 -2.783 1.00 17.40 410 GLU A C 1
ATOM 1354 O O . GLU A 1 175 ? 36.925 29.626 -1.805 1.00 18.75 410 GLU A O 1
ATOM 1360 N N . GLU A 1 176 ? 36.404 29.723 -3.962 1.00 15.61 411 GLU A N 1
ATOM 1361 C CA . GLU A 1 176 ? 37.178 30.970 -4.168 1.00 17.32 411 GLU A CA 1
ATOM 1362 C C . GLU A 1 176 ? 36.527 32.105 -3.375 1.00 16.75 411 GLU A C 1
ATOM 1363 O O . GLU A 1 176 ? 37.287 32.942 -2.792 1.00 19.92 411 GLU A O 1
ATOM 1369 N N . LEU A 1 177 ? 35.224 32.175 -3.331 1.00 16.26 412 LEU A N 1
ATOM 1370 C CA . LEU A 1 177 ? 34.553 33.291 -2.610 1.00 17.54 412 LEU A CA 1
ATOM 1371 C C . LEU A 1 177 ? 34.625 33.050 -1.127 1.00 19.86 412 LEU A C 1
ATOM 1372 O O . LEU A 1 177 ? 34.762 34.047 -0.348 1.00 23.10 412 LEU A O 1
ATOM 1377 N N . GLN A 1 178 ? 34.554 31.826 -0.651 1.00 17.90 413 GLN A N 1
ATOM 1378 C CA . GLN A 1 178 ? 34.598 31.522 0.785 1.00 18.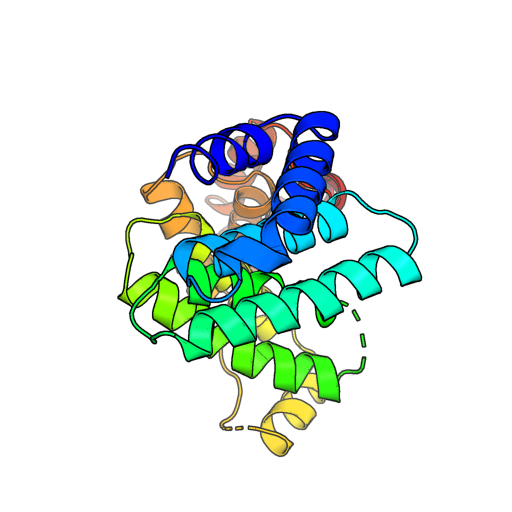41 413 GLN A CA 1
ATOM 1379 C C . GLN A 1 178 ? 35.267 30.171 0.996 1.00 18.47 413 GLN A C 1
ATOM 1380 O O . GLN A 1 178 ? 34.594 29.130 0.916 1.00 17.80 413 GLN A O 1
ATOM 1386 N N . PRO A 1 179 ? 36.590 30.145 1.180 1.00 18.69 414 PRO A N 1
ATOM 1387 C CA . PRO A 1 179 ? 37.278 28.883 1.349 1.00 17.02 414 PRO A CA 1
ATOM 1388 C C . PRO A 1 179 ? 36.608 28.043 2.416 1.00 19.05 414 PRO A C 1
ATOM 1389 O O . PRO A 1 179 ? 36.267 28.555 3.514 1.00 20.56 414 PRO A O 1
ATOM 1393 N N . GLY A 1 180 ? 36.428 26.761 2.166 1.00 18.53 415 GLY A N 1
ATOM 1394 C CA . GLY A 1 180 ? 35.770 25.845 3.115 1.00 17.95 415 GLY A CA 1
ATOM 1395 C C . GLY A 1 180 ? 34.280 26.033 3.189 1.00 18.65 415 GLY A C 1
ATOM 1396 O O . GLY A 1 180 ? 33.634 25.613 4.193 1.00 19.83 415 GLY A O 1
ATOM 1397 N N . PHE A 1 181 ? 33.668 26.624 2.163 1.00 17.38 416 PHE A N 1
ATOM 1398 C CA . PHE A 1 181 ? 32.248 26.977 2.201 1.00 17.21 416 PHE A CA 1
ATOM 1399 C C . PHE A 1 181 ? 31.415 25.768 2.637 1.00 19.01 416 PHE A C 1
ATOM 1400 O O . PHE A 1 181 ? 30.488 25.836 3.459 1.00 18.23 416 PHE A O 1
ATOM 1408 N N . SER A 1 182 ? 31.659 24.594 2.026 1.00 17.09 417 SER A N 1
ATOM 1409 C CA . SER A 1 182 ? 30.779 23.418 2.141 1.00 16.67 417 SER A CA 1
ATOM 1410 C C . SER A 1 182 ? 31.577 22.125 2.163 1.00 17.01 417 SER A C 1
ATOM 1411 O O . SER A 1 182 ? 32.344 21.837 1.207 1.00 16.17 417 SER A O 1
ATOM 1414 N N . LYS A 1 183 ? 31.408 21.276 3.165 1.00 16.85 418 LYS A N 1
ATOM 1415 C CA . LYS A 1 183 ? 32.003 19.936 3.167 1.00 16.62 418 LYS A CA 1
ATOM 1416 C C . LYS A 1 183 ? 31.456 19.152 1.960 1.00 16.72 418 LYS A C 1
ATOM 1417 O O . LYS A 1 183 ? 32.280 18.574 1.189 1.00 15.15 418 LYS A O 1
ATOM 1423 N N . ALA A 1 184 ? 30.174 19.112 1.744 1.00 16.14 419 ALA A N 1
ATOM 1424 C CA . ALA A 1 184 ? 29.572 18.416 0.593 1.00 14.81 419 ALA A CA 1
ATOM 1425 C C . ALA A 1 184 ? 30.216 18.959 -0.683 1.00 14.82 419 ALA A C 1
ATOM 1426 O O . ALA A 1 184 ? 30.571 18.140 -1.570 1.00 14.90 419 ALA A O 1
ATOM 1428 N N . GLY A 1 185 ? 30.379 20.260 -0.811 1.00 14.36 420 GLY A N 1
ATOM 1429 C CA . GLY A 1 185 ? 31.011 20.862 -2.000 1.00 13.59 420 GLY A CA 1
ATOM 1430 C C . GLY A 1 185 ? 32.381 20.294 -2.236 1.00 15.35 420 GLY A C 1
ATOM 1431 O O . GLY A 1 185 ? 32.703 20.021 -3.427 1.00 13.94 420 GLY A O 1
ATOM 1432 N N . ARG A 1 186 ? 33.232 20.119 -1.244 1.00 13.24 421 ARG A N 1
ATOM 1433 C CA . ARG A 1 186 ? 34.556 19.548 -1.422 1.00 13.96 421 ARG A CA 1
ATOM 1434 C C . ARG A 1 186 ? 34.429 18.096 -1.893 1.00 13.28 421 ARG A C 1
ATOM 1435 O O . ARG A 1 186 ? 35.247 17.657 -2.743 1.00 14.03 421 ARG A O 1
ATOM 1443 N N . VAL A 1 187 ? 33.469 17.330 -1.361 1.00 14.48 422 VAL A N 1
ATOM 1444 C CA . VAL A 1 187 ? 33.297 15.941 -1.851 1.00 14.37 422 VAL A CA 1
ATOM 1445 C C . VAL A 1 187 ? 32.859 15.993 -3.301 1.00 13.25 422 VAL A C 1
ATOM 1446 O O . VAL A 1 187 ? 33.383 15.211 -4.133 1.00 14.46 422 VAL A O 1
ATOM 1450 N N . TYR A 1 188 ? 31.950 16.862 -3.686 1.00 14.06 423 TYR A N 1
ATOM 1451 C CA . TYR A 1 188 ? 31.530 16.967 -5.084 1.00 13.66 423 TYR A CA 1
ATOM 1452 C C . TYR A 1 188 ? 32.712 17.378 -5.981 1.00 13.87 423 TYR A C 1
ATOM 1453 O O . TYR A 1 188 ? 32.832 16.803 -7.061 1.00 13.98 423 TYR A O 1
ATOM 1462 N N . ILE A 1 189 ? 33.574 18.265 -5.531 1.00 13.39 424 ILE A N 1
ATOM 1463 C CA . ILE A 1 189 ? 34.758 18.644 -6.348 1.00 13.22 424 ILE A CA 1
ATOM 1464 C C . ILE A 1 189 ? 35.590 17.385 -6.572 1.00 13.06 424 ILE A C 1
ATOM 1465 O O . ILE A 1 189 ? 36.055 17.131 -7.697 1.00 12.45 424 ILE A O 1
ATOM 1470 N N . SER A 1 190 ? 35.846 16.599 -5.531 1.00 12.77 425 SER A N 1
ATOM 1471 C CA . SER A 1 190 ? 36.660 15.380 -5.642 1.00 14.44 425 SER A CA 1
ATOM 1472 C C . SER A 1 190 ? 35.978 14.410 -6.606 1.00 13.69 425 SER A C 1
ATOM 1473 O O . SER A 1 190 ? 36.675 13.855 -7.492 1.00 14.15 425 SER A O 1
ATOM 1476 N N . LYS A 1 191 ? 34.690 14.207 -6.514 1.00 13.30 426 LYS A N 1
ATOM 1477 C CA . LYS A 1 191 ? 33.933 13.341 -7.460 1.00 14.33 426 LYS A CA 1
ATOM 1478 C C . LYS A 1 191 ? 34.115 13.851 -8.860 1.00 14.89 426 LYS A C 1
ATOM 1479 O O . LYS A 1 191 ? 34.380 13.058 -9.801 1.00 14.90 426 LYS A O 1
ATOM 1485 N N . CYS A 1 192 ? 33.945 15.139 -9.091 1.00 14.17 427 CYS A N 1
ATOM 1486 C CA . CYS A 1 192 ? 34.058 15.700 -10.432 1.00 12.88 427 CYS A CA 1
ATOM 1487 C C . CYS A 1 192 ? 35.450 15.382 -11.010 1.00 14.08 427 CYS A C 1
ATOM 1488 O O . CYS A 1 192 ? 35.592 14.953 -12.177 1.00 13.72 427 CYS A O 1
ATOM 1491 N N . TYR A 1 193 ? 36.506 15.681 -10.268 1.00 12.22 428 TYR A N 1
ATOM 1492 C CA . TYR A 1 193 ? 37.859 15.389 -10.754 1.00 12.75 428 TYR A CA 1
ATOM 1493 C C . TYR A 1 193 ? 38.011 13.905 -11.042 1.00 13.64 428 TYR A C 1
ATOM 1494 O O . TYR A 1 193 ? 38.604 13.571 -12.092 1.00 13.66 428 TYR A O 1
ATOM 1503 N N . ARG A 1 194 ? 37.554 13.035 -10.168 1.00 13.34 429 ARG A N 1
ATOM 1504 C CA . ARG A 1 194 ? 37.690 11.573 -10.465 1.00 15.13 429 ARG A CA 1
ATOM 1505 C C . ARG A 1 194 ? 36.965 11.289 -11.762 1.00 13.75 429 ARG A C 1
ATOM 1506 O O . ARG A 1 194 ? 37.499 10.515 -12.631 1.00 14.39 429 ARG A O 1
ATOM 1514 N N . GLU A 1 195 ? 35.781 11.804 -11.987 1.00 13.12 430 GLU A N 1
ATOM 1515 C CA . GLU A 1 195 ? 34.924 11.523 -13.160 1.00 13.74 430 GLU A CA 1
ATOM 1516 C C . GLU A 1 195 ? 35.573 12.101 -14.438 1.00 13.78 430 GLU A C 1
ATOM 1517 O O . GLU A 1 195 ? 35.148 11.729 -15.537 1.00 15.21 430 GLU A O 1
ATOM 1523 N N . LEU A 1 196 ? 36.457 13.083 -14.313 1.00 13.36 431 LEU A N 1
ATOM 1524 C CA . LEU A 1 196 ? 37.221 13.661 -15.416 1.00 13.89 431 LEU A CA 1
ATOM 1525 C C . LEU A 1 196 ? 38.504 12.877 -15.692 1.00 13.71 431 LEU A C 1
ATOM 1526 O O . LEU A 1 196 ? 39.158 13.233 -16.684 1.00 15.34 431 LEU A O 1
ATOM 1531 N N . GLY A 1 197 ? 38.859 11.956 -14.850 1.00 13.32 432 GLY A N 1
ATOM 1532 C CA . GLY A 1 197 ? 40.136 11.225 -14.977 1.00 15.08 432 GLY A CA 1
ATOM 1533 C C . GLY A 1 197 ? 41.303 11.950 -14.408 1.00 17.68 432 GLY A C 1
ATOM 1534 O O . GLY A 1 197 ? 42.443 11.692 -14.767 1.00 20.58 432 GLY A O 1
ATOM 1535 N N . LYS A 1 198 ? 41.054 12.881 -13.505 1.00 15.15 433 LYS A N 1
ATOM 1536 C CA . LYS A 1 198 ? 42.094 13.714 -12.892 1.00 15.14 433 LYS A CA 1
ATOM 1537 C C . LYS A 1 198 ? 42.287 13.271 -11.447 1.00 16.16 433 LYS A C 1
ATOM 1538 O O . LYS A 1 198 ? 41.852 13.957 -10.477 1.00 14.61 433 LYS A O 1
ATOM 1544 N N . ASN A 1 199 ? 42.934 12.134 -11.222 1.00 16.87 434 ASN A N 1
ATOM 1545 C CA . ASN A 1 199 ? 42.960 11.501 -9.918 1.00 16.21 434 ASN A CA 1
ATOM 1546 C C . ASN A 1 199 ? 43.829 12.289 -8.929 1.00 15.80 434 ASN A C 1
ATOM 1547 O O . ASN A 1 199 ? 43.515 12.255 -7.751 1.00 16.84 434 ASN A O 1
ATOM 1552 N N . SER A 1 200 ? 44.898 12.956 -9.337 1.00 17.67 435 SER A N 1
ATOM 1553 C CA A SER A 1 200 ? 45.749 13.754 -8.425 0.50 17.70 435 SER A CA 1
ATOM 1554 C CA B SER A 1 200 ? 45.737 13.720 -8.379 0.50 17.47 435 SER A CA 1
ATOM 1555 C C . SER A 1 200 ? 44.903 14.867 -7.788 1.00 16.98 435 SER A C 1
ATOM 1556 O O . SER A 1 200 ? 44.932 15.086 -6.547 1.00 17.76 435 SER A O 1
ATOM 1561 N N . GLU A 1 201 ? 44.156 15.557 -8.623 1.00 15.40 436 GLU A N 1
ATOM 1562 C CA . GLU A 1 201 ? 43.284 16.645 -8.145 1.00 14.96 436 GLU A CA 1
ATOM 1563 C C . GLU A 1 201 ? 42.189 16.056 -7.269 1.00 14.90 436 GLU A C 1
ATOM 1564 O O . GLU A 1 201 ? 41.794 16.683 -6.279 1.00 14.31 436 GLU A O 1
ATOM 1570 N N . ALA A 1 202 ? 41.635 14.907 -7.671 1.00 14.13 437 ALA A N 1
ATOM 1571 C CA . ALA A 1 202 ? 40.603 14.282 -6.839 1.00 14.63 437 ALA A CA 1
ATOM 1572 C C . ALA A 1 202 ? 41.168 13.935 -5.463 1.00 15.13 437 ALA A C 1
ATOM 1573 O O . ALA A 1 202 ? 40.478 14.134 -4.474 1.00 14.92 437 ALA A O 1
ATOM 1575 N N . ARG A 1 203 ? 42.380 13.419 -5.372 1.00 15.89 438 ARG A N 1
ATOM 1576 C CA . ARG A 1 203 ? 42.984 13.093 -4.065 1.00 16.61 438 ARG A CA 1
ATOM 1577 C C . ARG A 1 203 ? 43.240 14.330 -3.231 1.00 15.81 438 ARG A C 1
ATOM 1578 O O . ARG A 1 203 ? 42.981 14.345 -2.024 1.00 18.45 438 ARG A O 1
ATOM 1586 N N . TRP A 1 204 ? 43.632 15.413 -3.879 1.00 15.56 439 TRP A N 1
ATOM 1587 C CA . TRP A 1 204 ? 43.842 16.698 -3.176 1.00 15.00 439 TRP A CA 1
ATOM 1588 C C . TRP A 1 204 ? 42.540 17.111 -2.503 1.00 14.88 439 TRP A C 1
ATOM 1589 O O . TRP A 1 204 ? 42.519 17.509 -1.307 1.00 16.16 439 TRP A O 1
ATOM 1600 N N . TRP A 1 205 ? 41.439 17.110 -3.268 1.00 14.17 440 TRP A N 1
ATOM 1601 C CA . TRP A 1 205 ? 40.159 17.582 -2.723 1.00 14.22 440 TRP A CA 1
ATOM 1602 C C . TRP A 1 205 ? 39.552 16.589 -1.741 1.00 14.99 440 TRP A C 1
ATOM 1603 O O . TRP A 1 205 ? 38.837 17.034 -0.844 1.00 16.35 440 TRP A O 1
ATOM 1614 N N . MET A 1 206 ? 39.809 15.314 -1.899 1.00 15.47 441 MET A N 1
ATOM 1615 C CA . MET A 1 206 ? 39.399 14.325 -0.867 1.00 17.96 441 MET A CA 1
ATOM 1616 C C . MET A 1 206 ? 40.068 14.674 0.470 1.00 18.06 441 MET A C 1
ATOM 1617 O O . MET A 1 206 ? 39.366 14.710 1.488 1.00 18.09 441 MET A O 1
ATOM 1622 N N . LYS A 1 207 ? 41.351 14.973 0.475 1.00 17.23 442 LYS A N 1
ATOM 1623 C CA . LYS A 1 207 ? 42.069 15.364 1.692 1.00 19.44 442 LYS A CA 1
ATOM 1624 C C . LYS A 1 207 ? 41.443 16.636 2.267 1.00 20.47 442 LYS A C 1
ATOM 1625 O O . LYS A 1 207 ? 41.178 16.737 3.489 1.00 21.51 442 LYS A O 1
ATOM 1631 N N . LEU A 1 208 ? 41.156 17.633 1.429 1.00 17.28 443 LEU A N 1
ATOM 1632 C CA . LEU A 1 208 ? 40.566 18.872 1.965 1.00 17.36 443 LEU A CA 1
ATOM 1633 C C . LEU A 1 208 ? 39.140 18.652 2.458 1.00 17.26 443 LEU A C 1
ATOM 1634 O O . LEU A 1 208 ? 38.680 19.355 3.393 1.00 18.06 443 LEU A O 1
ATOM 1639 N N . ALA A 1 209 ? 38.357 17.775 1.835 1.00 16.52 444 ALA A N 1
ATOM 1640 C CA . ALA A 1 209 ? 36.989 17.477 2.290 1.00 17.40 444 ALA A CA 1
ATOM 1641 C C . ALA A 1 209 ? 37.022 16.891 3.714 1.00 19.78 444 ALA A C 1
ATOM 1642 O O . ALA A 1 209 ? 36.139 17.250 4.485 1.00 21.56 444 ALA A O 1
ATOM 1644 N N . LEU A 1 210 ? 38.012 16.075 3.987 1.00 20.04 445 LEU A N 1
ATOM 1645 C CA . LEU A 1 210 ? 38.144 15.402 5.321 1.00 23.12 445 LEU A CA 1
ATOM 1646 C C . LEU A 1 210 ? 38.428 16.460 6.383 1.00 26.38 445 LEU A C 1
ATOM 1647 O O . LEU A 1 210 ? 38.205 16.149 7.605 1.00 27.77 445 LEU A O 1
ATOM 1652 N N . GLU A 1 211 ? 38.850 17.679 6.029 1.00 26.09 446 GLU A N 1
ATOM 1653 C CA . GLU A 1 211 ? 39.219 18.746 7.017 1.00 27.44 446 GLU A CA 1
ATOM 1654 C C . GLU A 1 211 ? 37.986 19.483 7.550 1.00 27.86 446 GLU A C 1
ATOM 1655 O O . GLU A 1 211 ? 38.140 20.237 8.551 1.00 34.62 446 GLU A O 1
ATOM 1661 N N . LEU A 1 212 ? 36.816 19.383 6.935 1.00 26.65 447 LEU A N 1
ATOM 1662 C CA . LEU A 1 212 ? 35.674 20.260 7.262 1.00 25.13 447 LEU A CA 1
ATOM 1663 C C . LEU A 1 212 ? 34.649 19.538 8.131 1.00 25.34 447 LEU A C 1
ATOM 1664 O O . LEU A 1 212 ? 34.329 18.380 7.936 1.00 26.85 447 LEU A O 1
ATOM 1669 N N . PRO A 1 213 ? 33.960 20.275 9.006 1.00 29.17 448 PRO A N 1
ATOM 1670 C CA . PRO A 1 213 ? 32.882 19.677 9.784 1.00 28.40 448 PRO A CA 1
ATOM 1671 C C . PRO A 1 213 ? 31.579 19.528 9.000 1.00 29.23 448 PRO A C 1
ATOM 1672 O O . PRO A 1 213 ? 31.370 20.214 7.981 1.00 29.16 448 PRO A O 1
ATOM 1676 N N . ASP A 1 214 ? 30.678 18.685 9.503 1.00 26.59 449 ASP A N 1
ATOM 1677 C CA . ASP A 1 214 ? 29.318 18.525 8.969 1.00 27.69 449 ASP A CA 1
ATOM 1678 C C . ASP A 1 214 ? 28.404 19.619 9.483 1.00 29.45 449 ASP A C 1
ATOM 1679 O O . ASP A 1 214 ? 28.337 19.856 10.731 1.00 33.30 449 ASP A O 1
ATOM 1684 N N . VAL A 1 215 ? 27.657 20.236 8.593 1.00 26.98 450 VAL A N 1
ATOM 1685 C CA . VAL A 1 215 ? 26.677 21.294 8.963 1.00 28.15 450 VAL A CA 1
ATOM 1686 C C . VAL A 1 215 ? 25.276 20.935 8.481 1.00 29.03 450 VAL A C 1
ATOM 1687 O O . VAL A 1 215 ? 24.259 21.285 9.168 1.00 31.67 450 VAL A O 1
ATOM 1691 N N . THR A 1 216 ? 25.121 20.335 7.313 1.00 22.93 451 THR A N 1
ATOM 1692 C CA . THR A 1 216 ? 23.844 19.950 6.717 1.00 22.35 451 THR A CA 1
ATOM 1693 C C . THR A 1 216 ? 23.662 18.433 6.793 1.00 21.23 451 THR A C 1
ATOM 1694 O O . THR A 1 216 ? 24.646 17.694 7.054 1.00 21.57 451 THR A O 1
ATOM 1698 N N . LYS A 1 217 ? 22.429 18.016 6.583 1.00 20.70 452 LYS A N 1
ATOM 1699 C CA . LYS A 1 217 ? 22.090 16.587 6.428 1.00 21.26 452 LYS A CA 1
ATOM 1700 C C . LYS A 1 217 ? 22.903 16.036 5.263 1.00 21.36 452 LYS A C 1
ATOM 1701 O O . LYS A 1 217 ? 23.366 14.893 5.378 1.00 23.98 452 LYS A O 1
ATOM 1707 N N . GLU A 1 218 ? 23.032 16.782 4.164 1.00 19.66 453 GLU A N 1
ATOM 1708 C CA . GLU A 1 218 ? 23.779 16.254 3.002 1.00 18.82 453 GLU A CA 1
ATOM 1709 C C . GLU A 1 218 ? 25.239 16.099 3.395 1.00 18.85 453 GLU A C 1
ATOM 1710 O O . GLU A 1 218 ? 25.832 15.098 2.908 1.00 19.67 453 GLU A O 1
ATOM 1716 N N . ASP A 1 219 ? 25.859 16.979 4.149 1.00 18.90 454 ASP A N 1
ATOM 1717 C CA . ASP A 1 219 ? 27.238 16.794 4.645 1.00 18.82 454 ASP A CA 1
ATOM 1718 C C . ASP A 1 219 ? 27.404 15.401 5.261 1.00 23.30 454 ASP A C 1
ATOM 1719 O O . ASP A 1 219 ? 28.395 14.724 4.983 1.00 23.49 454 ASP A O 1
ATOM 1724 N N . LEU A 1 220 ? 26.459 15.011 6.130 1.00 22.13 455 LEU A N 1
ATOM 1725 C CA . LEU A 1 220 ? 26.517 13.707 6.823 1.00 22.79 455 LEU A CA 1
ATOM 1726 C C . LEU A 1 220 ? 26.290 12.587 5.821 1.00 22.33 455 LEU A C 1
ATOM 1727 O O . LEU A 1 220 ? 27.039 11.575 5.881 1.00 25.52 455 LEU A O 1
ATOM 1732 N N . ALA A 1 221 ? 25.347 12.692 4.930 1.00 20.43 456 ALA A N 1
ATOM 1733 C CA . ALA A 1 221 ? 25.009 11.652 3.942 1.00 22.95 456 ALA A CA 1
ATOM 1734 C C . ALA A 1 221 ? 26.177 11.426 2.979 1.00 24.76 456 ALA A C 1
ATOM 1735 O O . ALA A 1 221 ? 26.487 10.263 2.656 1.00 26.08 456 ALA A O 1
ATOM 1737 N N . ILE A 1 222 ? 26.814 12.486 2.503 1.00 21.28 457 ILE A N 1
ATOM 1738 C CA . ILE A 1 222 ? 27.828 12.349 1.412 1.00 20.16 457 ILE A CA 1
ATOM 1739 C C . ILE A 1 222 ? 29.133 11.826 2.008 1.00 21.83 457 ILE A C 1
ATOM 1740 O O . ILE A 1 222 ? 30.060 11.581 1.251 1.00 21.86 457 ILE A O 1
ATOM 1745 N N . GLN A 1 223 ? 29.291 11.718 3.317 1.00 23.28 458 GLN A N 1
ATOM 1746 C CA . GLN A 1 223 ? 30.471 11.080 3.946 1.00 25.22 458 GLN A CA 1
ATOM 1747 C C . GLN A 1 223 ? 30.596 9.646 3.392 1.00 24.32 458 GLN A C 1
ATOM 1748 O O . GLN A 1 223 ? 31.731 9.178 3.230 1.00 24.13 458 GLN A O 1
ATOM 1754 N N . LYS A 1 224 ? 29.498 8.999 3.024 1.00 25.25 459 LYS A N 1
ATOM 1755 C CA . LYS A 1 224 ? 29.541 7.655 2.401 1.00 27.21 459 LYS A CA 1
ATOM 1756 C C . LYS A 1 224 ? 30.357 7.742 1.106 1.00 27.08 459 LYS A C 1
ATOM 1757 O O . LYS A 1 224 ? 31.297 6.923 0.897 1.00 26.73 459 LYS A O 1
ATOM 1763 N N . ASP A 1 225 ? 30.012 8.706 0.228 1.00 23.79 460 ASP A N 1
ATOM 1764 C CA . ASP A 1 225 ? 30.682 8.913 -1.074 1.00 23.26 460 ASP A CA 1
ATOM 1765 C C . ASP A 1 225 ? 32.151 9.222 -0.787 1.00 20.08 460 ASP A C 1
ATOM 1766 O O . ASP A 1 225 ? 33.045 8.800 -1.547 1.00 20.09 460 ASP A O 1
ATOM 1771 N N . LEU A 1 226 ? 32.476 10.006 0.234 1.00 18.80 461 LEU A N 1
ATOM 1772 C CA . LEU A 1 226 ? 33.868 10.380 0.559 1.00 19.27 461 LEU A CA 1
ATOM 1773 C C . LEU A 1 226 ? 34.681 9.156 0.978 1.00 19.46 461 LEU A C 1
ATOM 1774 O O . LEU A 1 226 ? 35.784 8.961 0.480 1.00 20.06 461 LEU A O 1
ATOM 1779 N N . GLU A 1 227 ? 34.081 8.283 1.771 1.00 20.94 462 GLU A N 1
ATOM 1780 C CA . GLU A 1 227 ? 34.758 7.011 2.150 1.00 24.18 462 GLU A CA 1
ATOM 1781 C C . GLU A 1 227 ? 34.936 6.129 0.918 1.00 22.82 462 GLU A C 1
ATOM 1782 O O . GLU A 1 227 ? 35.995 5.500 0.787 1.00 24.01 462 GLU A O 1
ATOM 1788 N N . GLU A 1 228 ? 34.017 6.111 -0.027 1.00 21.23 463 GLU A N 1
ATOM 1789 C CA . GLU A 1 228 ? 34.138 5.330 -1.280 1.00 21.82 463 GLU A CA 1
ATOM 1790 C C . GLU A 1 228 ? 35.289 5.912 -2.102 1.00 24.53 463 GLU A C 1
ATOM 1791 O O . GLU A 1 228 ? 36.094 5.170 -2.670 1.00 24.48 463 GLU A O 1
ATOM 1797 N N . LEU A 1 229 ? 35.418 7.245 -2.171 1.00 20.68 464 LEU A N 1
ATOM 1798 C CA . LEU A 1 229 ? 36.581 7.832 -2.880 1.00 21.19 464 LEU A CA 1
ATOM 1799 C C . LEU A 1 229 ? 37.900 7.430 -2.264 1.00 20.63 464 LEU A C 1
ATOM 1800 O O . LEU A 1 229 ? 38.875 7.207 -3.038 1.00 21.70 464 LEU A O 1
ATOM 1805 N N . GLU A 1 230 ? 37.988 7.311 -0.941 1.00 20.48 465 GLU A N 1
ATOM 1806 C CA . GLU A 1 230 ? 39.244 6.947 -0.241 1.00 23.40 465 GLU A CA 1
ATOM 1807 C C . GLU A 1 230 ? 39.638 5.541 -0.704 1.00 26.85 465 GLU A C 1
ATOM 1808 O O . GLU A 1 230 ? 40.834 5.326 -0.852 1.00 28.76 465 GLU A O 1
ATOM 1814 N N . VAL A 1 231 ? 38.682 4.699 -1.061 1.00 22.77 466 VAL A N 1
ATOM 1815 C CA . VAL A 1 231 ? 38.981 3.336 -1.596 1.00 27.47 466 VAL A CA 1
ATOM 1816 C C . VAL A 1 231 ? 39.335 3.433 -3.084 1.00 31.42 466 VAL A C 1
ATOM 1817 O O . VAL A 1 231 ? 40.388 2.840 -3.473 1.00 33.37 466 VAL A O 1
ATOM 1821 N N . ILE A 1 232 ? 38.481 4.075 -3.905 1.00 26.55 467 ILE A N 1
ATOM 1822 C CA . ILE A 1 232 ? 38.631 4.209 -5.379 1.00 28.16 467 ILE A CA 1
ATOM 1823 C C . ILE A 1 232 ? 40.020 4.805 -5.650 1.00 31.34 467 ILE A C 1
ATOM 1824 O O . ILE A 1 232 ? 40.719 4.281 -6.536 1.00 35.06 467 ILE A O 1
ATOM 1829 N N . LEU A 1 233 ? 40.462 5.823 -4.904 1.00 26.25 468 LEU A N 1
ATOM 1830 C CA . LEU A 1 233 ? 41.676 6.622 -5.216 1.00 26.56 468 LEU A CA 1
ATOM 1831 C C . LEU A 1 233 ? 42.882 6.039 -4.489 1.00 33.36 468 LEU A C 1
ATOM 1832 O O . LEU A 1 233 ? 43.929 6.694 -4.656 1.00 34.62 468 LEU A O 1
#

Nearest PDB structures (foldseek):
  7cc7-assembly1_A  TM=1.004E+00  e=2.560E-30  Homo sapiens
  2pl2-assembly1_B  TM=7.242E-01  e=7.719E-04  Thermus thermophilus HB27
  1zu2-assembly1_A  TM=7.808E-01  e=7.063E-02  Arabidopsis thaliana
  8ga7-assembly1_A  TM=1.704E-01  e=2.617E-01  synthetic construct
  7a0g-assembly1_FFF  TM=1.255E-01  e=9.276E+00  Serratia marcescens

Sequence (227 aa):
LPLLQQQADELHRGDEQGKREGFQLLLNNKLVYGSRQDFLWRLARAYSDMCELTEEVSEKKSYALDGKEEAEAALEKGDESADCHLWYAVLCCGQLAESIQRRIQSGFSFKEHVDKAIALQPENPMAHFLLGRWCYQVSHLSWLEKKTATALLSPLSATVEDALQSFLKAEELQPGFSKAGRVYISKCYRELGKNSSEARWWMKLALELPDVTKEDLAIQKDLEELEVIL

Radius of gyration: 18.0 Å; Cα contacts (8 Å, |Δi|>4): 319; chains: 1; bounding box: 46×43×43 Å